Protein AF-A0A3D5ZD57-F1 (afdb_monomer_lite)

Sequence (216 aa):
MAKNWWKIVGALLVIYATAFSFLRPLEPGIIQTDKTELVLGQNTFSVTGYNSHFVDYSSSLKGFLRVDSVRAIPITVLDIKDNVHAEFSVNVPADIDKTVMDLFLSNDRTGSMFLPAAFRIDQSKGNPAASAEYTNVAFSSGEEIPFEFPFQLRIFDTIRNLNFHVPMWFTMFVLMGLSLWYSIRYLNSDKIEYDLKAASSAKIALIFCSLGLITG

pLDDT: mean 87.44, std 8.84, range [53.88, 98.12]

Secondary structure (DSSP, 8-state):
--TTHHHHHHHHHHHHHHHHHHHSPBPPEEEEES-SEEEEEEEEEEEEEES--TTTTTTT-EEEEE-SSSEEEEEEEEEE-SSSEEEEEEEEBS--S-SEEEEEEEETTTEEEEEEEEEEEEEEEE--BSS---EE---PPP-PPTTPBPP-TTTGGGGGGHHHHHHHHHHHHHHHHHHHHHHHHHHHH--HHHHHHHHHHHHHHHHHHHHHHHH-

Radius of gyration: 26.26 Å; chains: 1; bounding box: 58×38×76 Å

Structure (mmCIF, N/CA/C/O backbone):
data_AF-A0A3D5ZD57-F1
#
_entry.id   AF-A0A3D5ZD57-F1
#
loop_
_atom_site.group_PDB
_atom_site.id
_atom_site.type_symbol
_atom_site.label_atom_id
_atom_site.label_alt_id
_atom_site.label_comp_id
_atom_site.label_asym_id
_atom_site.label_entity_id
_atom_site.label_seq_id
_atom_site.pdbx_PDB_ins_code
_atom_site.Cartn_x
_atom_site.Cartn_y
_atom_site.Cartn_z
_atom_site.occupancy
_atom_site.B_iso_or_equiv
_atom_site.auth_seq_id
_atom_site.auth_comp_id
_atom_site.auth_asym_id
_atom_site.auth_atom_id
_atom_site.pdbx_PDB_model_num
ATOM 1 N N . MET A 1 1 ? 33.874 -19.544 -20.736 1.00 53.88 1 MET A N 1
ATOM 2 C CA . MET A 1 1 ? 32.770 -18.970 -19.932 1.00 53.88 1 MET A CA 1
ATOM 3 C C . MET A 1 1 ? 31.825 -18.243 -20.880 1.00 53.88 1 MET A C 1
ATOM 5 O O . MET A 1 1 ? 32.281 -17.401 -21.640 1.00 53.88 1 MET A O 1
ATOM 9 N N . ALA A 1 2 ? 30.577 -18.700 -20.985 1.00 64.56 2 ALA A N 1
ATOM 10 C CA . ALA A 1 2 ? 29.750 -18.529 -22.183 1.00 64.56 2 ALA A CA 1
ATOM 11 C C . ALA A 1 2 ? 29.401 -17.061 -22.508 1.00 64.56 2 ALA A C 1
ATOM 13 O O . ALA A 1 2 ? 28.888 -16.339 -21.659 1.00 64.56 2 ALA A O 1
ATOM 14 N N . LYS A 1 3 ? 29.587 -16.656 -23.776 1.00 79.06 3 LYS A N 1
ATOM 15 C CA . LYS A 1 3 ? 29.307 -15.324 -24.372 1.00 79.06 3 LYS A CA 1
ATOM 16 C C . LYS A 1 3 ? 27.900 -14.751 -24.079 1.00 79.06 3 LYS A C 1
ATOM 18 O O . LYS A 1 3 ? 27.668 -13.562 -24.272 1.00 79.06 3 LYS A O 1
ATOM 23 N N . ASN A 1 4 ? 26.978 -15.581 -23.589 1.00 87.62 4 ASN A N 1
ATOM 24 C CA . ASN A 1 4 ? 25.576 -15.250 -23.324 1.00 87.62 4 ASN A CA 1
ATOM 25 C C . ASN A 1 4 ? 25.187 -15.284 -21.834 1.00 87.62 4 ASN A C 1
ATOM 27 O O . ASN A 1 4 ? 23.999 -15.209 -21.532 1.00 87.62 4 ASN A O 1
ATOM 31 N N . TRP A 1 5 ? 26.142 -15.402 -20.906 1.00 91.06 5 TRP A N 1
ATOM 32 C CA . TRP A 1 5 ? 25.850 -15.533 -19.470 1.00 91.06 5 TRP A CA 1
ATOM 33 C C . TRP A 1 5 ? 24.944 -14.408 -18.940 1.00 91.06 5 TRP A C 1
ATOM 35 O O . TRP A 1 5 ? 23.978 -14.676 -18.235 1.00 91.06 5 TRP A O 1
ATOM 45 N N . TRP A 1 6 ? 25.180 -13.166 -19.368 1.00 89.19 6 TRP A N 1
ATOM 46 C CA . TRP A 1 6 ? 24.398 -11.998 -18.958 1.00 89.19 6 TRP A CA 1
ATOM 47 C C . TRP A 1 6 ? 22.941 -12.046 -19.442 1.00 89.19 6 TRP A C 1
ATOM 49 O O . TRP A 1 6 ? 22.055 -11.557 -18.750 1.00 89.19 6 TRP A O 1
ATOM 59 N N . LYS A 1 7 ? 22.668 -12.674 -20.597 1.00 90.00 7 LYS A N 1
ATOM 60 C CA . LYS A 1 7 ? 21.296 -12.861 -21.102 1.00 90.00 7 LYS A CA 1
ATOM 61 C C . LYS A 1 7 ? 20.530 -13.856 -20.238 1.00 90.00 7 LYS A C 1
ATOM 63 O O . LYS A 1 7 ? 19.366 -13.630 -19.933 1.00 90.00 7 LYS A O 1
ATOM 68 N N . ILE A 1 8 ? 21.200 -14.939 -19.839 1.00 91.94 8 ILE A N 1
ATOM 69 C CA . ILE A 1 8 ? 20.629 -15.966 -18.960 1.00 91.94 8 ILE A CA 1
ATOM 70 C C . ILE A 1 8 ? 20.348 -15.359 -17.585 1.00 91.94 8 ILE A C 1
ATOM 72 O O . ILE A 1 8 ? 19.241 -15.493 -17.077 1.00 91.94 8 ILE A O 1
ATOM 76 N N . VAL A 1 9 ? 21.315 -14.633 -17.018 1.00 94.06 9 VAL A N 1
ATOM 77 C CA . VAL A 1 9 ? 21.137 -13.922 -15.745 1.00 94.06 9 VAL A CA 1
ATOM 78 C C . VAL A 1 9 ? 19.989 -12.917 -15.838 1.00 94.06 9 VAL A C 1
ATOM 80 O O . VAL A 1 9 ? 19.129 -12.910 -14.967 1.00 94.06 9 VAL A O 1
ATOM 83 N N . GLY A 1 10 ? 19.915 -12.125 -16.911 1.00 90.88 10 GLY A N 1
ATOM 84 C CA . GLY A 1 10 ? 18.814 -11.185 -17.126 1.00 90.88 10 GLY A CA 1
ATOM 85 C C . GLY A 1 10 ? 17.445 -11.870 -17.149 1.00 90.88 10 GLY A C 1
ATOM 86 O O . GLY A 1 10 ? 16.530 -11.429 -16.460 1.00 90.88 10 GLY A O 1
ATOM 87 N N . ALA A 1 11 ? 17.316 -12.987 -17.870 1.00 91.50 11 ALA A N 1
ATOM 88 C CA . ALA A 1 11 ? 16.078 -13.764 -17.897 1.00 91.50 11 ALA A CA 1
ATOM 89 C C . ALA A 1 11 ? 15.709 -14.317 -16.509 1.00 91.50 11 ALA A C 1
ATOM 91 O O . ALA A 1 11 ? 14.558 -14.203 -16.090 1.00 91.50 11 ALA A O 1
ATOM 92 N N . LEU A 1 12 ? 16.683 -14.858 -15.769 1.00 94.75 12 LEU A N 1
ATOM 93 C CA . LEU A 1 12 ? 16.468 -15.362 -14.409 1.00 94.75 12 LEU A CA 1
ATOM 94 C C . LEU A 1 12 ? 16.029 -14.257 -13.442 1.00 94.75 12 LEU A C 1
ATOM 96 O O . LEU A 1 12 ? 15.136 -14.488 -12.633 1.00 94.75 12 LEU A O 1
ATOM 100 N N . LEU A 1 13 ? 16.604 -13.055 -13.545 1.00 92.62 13 LEU A N 1
ATOM 101 C CA . LEU A 1 13 ? 16.220 -11.914 -12.711 1.00 92.62 13 LEU A CA 1
ATOM 102 C C . LEU A 1 13 ? 14.787 -11.453 -12.989 1.00 92.62 13 LEU A C 1
ATOM 104 O O . LEU A 1 13 ? 14.059 -11.161 -12.045 1.00 92.62 13 LEU A O 1
ATOM 108 N N . VAL A 1 14 ? 14.356 -11.431 -14.255 1.00 91.06 14 VAL A N 1
ATOM 109 C CA . VAL A 1 14 ? 12.965 -11.091 -14.603 1.00 91.06 14 VAL A CA 1
ATOM 110 C C . VAL A 1 14 ? 11.998 -12.148 -14.071 1.00 91.06 14 VAL A C 1
ATOM 112 O O . VAL A 1 14 ? 10.978 -11.791 -13.484 1.00 91.06 14 VAL A O 1
ATOM 115 N N . ILE A 1 15 ? 12.321 -13.439 -14.214 1.00 93.56 15 ILE A N 1
ATOM 116 C CA . ILE A 1 15 ? 11.507 -14.530 -13.652 1.00 93.56 15 ILE A CA 1
ATOM 117 C C . ILE A 1 15 ? 11.416 -14.392 -12.131 1.00 93.56 15 ILE A C 1
ATOM 119 O O . ILE A 1 15 ? 10.322 -14.466 -11.579 1.00 93.56 15 ILE A O 1
ATOM 123 N N . TYR A 1 16 ? 12.544 -14.139 -11.465 1.00 92.94 16 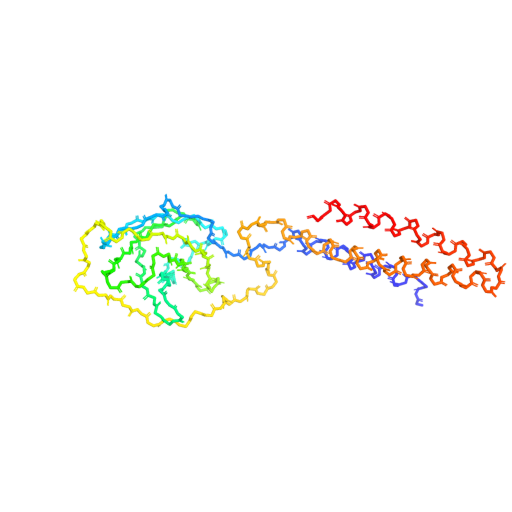TYR A N 1
ATOM 124 C CA . TYR A 1 16 ? 12.591 -13.921 -10.023 1.00 92.94 16 TYR A CA 1
ATOM 125 C C . TYR A 1 16 ? 11.731 -12.728 -9.596 1.00 92.94 16 TYR A C 1
ATOM 127 O O . TYR A 1 16 ? 10.878 -12.882 -8.727 1.00 92.94 16 TYR A O 1
ATOM 135 N N . ALA A 1 17 ? 11.900 -11.562 -10.226 1.00 90.81 17 ALA A N 1
ATOM 136 C CA . ALA A 1 17 ? 11.129 -10.362 -9.904 1.00 90.81 17 ALA A CA 1
ATOM 137 C C . ALA A 1 17 ? 9.625 -10.571 -10.138 1.00 90.81 17 ALA A C 1
ATOM 139 O O . ALA A 1 17 ? 8.800 -10.124 -9.339 1.00 90.81 17 ALA A O 1
ATOM 140 N N . THR A 1 18 ? 9.273 -11.307 -11.195 1.00 91.62 18 THR A N 1
ATOM 141 C CA . THR A 1 18 ? 7.885 -11.664 -11.503 1.00 91.62 18 THR A CA 1
ATOM 142 C C . THR A 1 18 ? 7.314 -12.570 -10.419 1.00 91.62 18 THR A C 1
ATOM 144 O O . THR A 1 18 ? 6.306 -12.232 -9.807 1.00 91.62 18 THR A O 1
ATOM 147 N N . ALA A 1 19 ? 7.989 -13.682 -10.117 1.00 92.62 19 ALA A N 1
ATOM 148 C CA . ALA A 1 19 ? 7.562 -14.616 -9.081 1.00 92.62 19 ALA A CA 1
ATOM 149 C C . ALA A 1 19 ? 7.442 -13.922 -7.717 1.00 92.62 19 ALA A C 1
ATOM 151 O O . ALA A 1 19 ? 6.421 -14.049 -7.051 1.00 92.62 19 ALA A O 1
ATOM 152 N N . PHE A 1 20 ? 8.437 -13.124 -7.327 1.00 90.75 20 PHE A N 1
ATOM 153 C CA . PHE A 1 20 ? 8.416 -12.369 -6.077 1.00 90.75 20 PHE A CA 1
ATOM 154 C C . PHE A 1 20 ? 7.213 -11.414 -5.999 1.00 90.75 20 PHE A C 1
ATOM 156 O O . PHE A 1 20 ? 6.528 -11.376 -4.980 1.00 90.75 20 PHE A O 1
ATOM 163 N N . SER A 1 21 ? 6.902 -10.703 -7.088 1.00 89.50 21 SER A N 1
ATOM 164 C CA . SER A 1 21 ? 5.785 -9.745 -7.130 1.00 89.50 21 SER A CA 1
ATOM 165 C C . SER A 1 21 ? 4.408 -10.400 -6.982 1.00 89.50 21 SER A C 1
ATOM 167 O O . SER A 1 21 ? 3.507 -9.787 -6.413 1.00 89.50 21 SER A O 1
ATOM 169 N N . PHE A 1 22 ? 4.235 -11.638 -7.457 1.00 89.38 22 PHE A N 1
ATOM 170 C CA . PHE A 1 22 ? 2.964 -12.370 -7.348 1.00 89.38 22 PHE A CA 1
ATOM 171 C C . PHE A 1 22 ? 2.852 -13.235 -6.088 1.00 89.38 22 PHE A C 1
ATOM 173 O O . PHE A 1 22 ? 1.745 -13.457 -5.610 1.00 89.38 22 PHE A O 1
ATOM 180 N N . LEU A 1 23 ? 3.968 -13.728 -5.544 1.00 90.38 23 LEU A N 1
ATOM 181 C CA . LEU A 1 23 ? 3.953 -14.686 -4.433 1.00 90.38 23 LEU A CA 1
ATOM 182 C C . LEU A 1 23 ? 3.957 -14.029 -3.050 1.00 90.38 23 LEU A C 1
ATOM 184 O O . LEU A 1 23 ? 3.553 -14.667 -2.081 1.00 90.38 23 LEU A O 1
ATOM 188 N N . ARG A 1 24 ? 4.441 -12.789 -2.920 1.00 89.38 24 ARG A N 1
ATOM 189 C CA . ARG A 1 24 ? 4.530 -12.130 -1.608 1.00 89.38 24 ARG A CA 1
ATOM 190 C C . ARG A 1 24 ? 3.195 -11.536 -1.172 1.00 89.38 24 ARG A C 1
ATOM 192 O O . ARG A 1 24 ? 2.565 -10.879 -1.986 1.00 89.38 24 ARG A O 1
ATOM 199 N N . PRO A 1 25 ? 2.722 -11.735 0.063 1.00 88.38 25 PRO A N 1
ATOM 200 C CA . PRO A 1 25 ? 1.466 -11.136 0.503 1.00 88.38 25 PRO A CA 1
ATOM 201 C C . PRO A 1 25 ? 1.593 -9.610 0.657 1.00 88.38 25 PRO A C 1
ATOM 203 O O . PRO A 1 25 ? 2.695 -9.057 0.646 1.00 88.38 25 PRO A O 1
ATOM 206 N N . LEU A 1 26 ? 0.448 -8.933 0.753 1.00 88.25 26 LEU A N 1
ATOM 207 C CA . LEU A 1 26 ? 0.421 -7.573 1.288 1.00 88.25 26 LEU A CA 1
ATOM 208 C C . LEU A 1 26 ? 0.475 -7.655 2.812 1.00 88.25 26 LEU A C 1
ATOM 210 O O . LEU A 1 26 ? -0.085 -8.593 3.398 1.00 88.25 26 LEU A O 1
ATOM 214 N N . GLU A 1 27 ? 1.056 -6.626 3.414 1.00 87.88 27 GLU A N 1
ATOM 215 C CA . GLU A 1 27 ? 0.958 -6.396 4.843 1.00 87.88 27 GLU A CA 1
ATOM 216 C C . GLU A 1 27 ? -0.516 -6.358 5.267 1.00 87.88 27 GLU A C 1
ATOM 218 O O . GLU A 1 27 ? -1.402 -5.959 4.493 1.00 87.88 27 GLU A O 1
ATOM 223 N N . PRO A 1 28 ? -0.814 -6.793 6.491 1.00 88.62 28 PRO A N 1
ATOM 224 C CA . PRO A 1 28 ? -2.153 -6.661 7.011 1.00 88.62 28 PRO A CA 1
ATOM 225 C C . PRO A 1 28 ? -2.575 -5.206 7.199 1.00 88.62 28 PRO A C 1
ATOM 227 O O . PRO A 1 28 ? -1.774 -4.320 7.491 1.00 88.62 28 PRO A O 1
ATOM 230 N N . GLY A 1 29 ? -3.869 -4.961 7.046 1.00 88.75 29 GLY A N 1
ATOM 231 C CA . GLY A 1 29 ? -4.425 -3.619 7.109 1.00 88.75 29 GLY A CA 1
ATOM 232 C C . GLY A 1 29 ? -5.877 -3.606 7.543 1.00 88.75 29 GLY A C 1
ATOM 233 O O . GLY A 1 29 ? -6.505 -4.645 7.737 1.00 88.75 29 GLY A O 1
ATOM 234 N N . ILE A 1 30 ? -6.424 -2.404 7.686 1.00 90.94 30 ILE A N 1
ATOM 235 C CA . ILE A 1 30 ? -7.839 -2.193 7.983 1.00 90.94 30 ILE A CA 1
ATOM 236 C C . ILE A 1 30 ? -8.496 -1.678 6.710 1.00 90.94 30 ILE A C 1
ATOM 238 O O . ILE A 1 30 ? -8.021 -0.698 6.151 1.00 90.94 30 ILE A O 1
ATOM 242 N N . ILE A 1 31 ? -9.574 -2.320 6.260 1.00 90.88 31 ILE A N 1
ATOM 243 C CA . ILE A 1 31 ? -10.307 -1.925 5.050 1.00 90.88 31 ILE A CA 1
ATOM 244 C C . ILE A 1 31 ? -11.355 -0.872 5.397 1.00 90.88 31 ILE A C 1
ATOM 246 O O . ILE A 1 31 ? -11.415 0.184 4.773 1.00 90.88 31 ILE A O 1
ATOM 250 N N . GLN A 1 32 ? -12.204 -1.183 6.376 1.00 91.12 32 GLN A N 1
ATOM 251 C CA . GLN A 1 32 ? -13.357 -0.361 6.722 1.00 91.12 32 GLN A CA 1
ATOM 252 C C . GLN A 1 32 ? -13.886 -0.681 8.120 1.00 91.12 32 GLN A C 1
ATOM 254 O O . GLN A 1 32 ? -13.588 -1.726 8.705 1.00 91.12 32 GLN A O 1
ATOM 259 N N . THR A 1 33 ? -14.730 0.216 8.608 1.00 92.12 33 THR A N 1
ATOM 260 C CA . THR A 1 33 ? -15.539 0.070 9.817 1.00 92.12 33 THR A CA 1
ATOM 261 C C . THR A 1 33 ? -17.018 0.062 9.430 1.00 92.12 33 THR A C 1
ATOM 263 O O . THR A 1 33 ? -17.408 0.670 8.434 1.00 92.12 33 THR A O 1
ATOM 266 N N . ASP A 1 34 ? -17.859 -0.633 10.195 1.00 92.62 34 ASP A N 1
ATOM 267 C CA . ASP A 1 34 ? -19.318 -0.642 9.988 1.00 92.62 34 ASP A CA 1
ATOM 268 C C . ASP A 1 34 ? -19.961 0.732 10.245 1.00 92.62 34 ASP A C 1
ATOM 270 O O . ASP A 1 34 ? -20.983 1.081 9.651 1.00 92.62 34 ASP A O 1
ATOM 274 N N . LYS A 1 35 ? -19.343 1.521 11.126 1.00 90.62 35 LYS A N 1
ATOM 275 C CA . LYS A 1 35 ? -19.733 2.886 11.469 1.00 90.62 35 LYS A CA 1
ATOM 276 C C . LYS A 1 35 ? -18.660 3.866 11.035 1.00 90.62 35 LYS A C 1
ATOM 278 O O . LYS A 1 35 ? -17.474 3.638 11.245 1.00 90.62 35 LYS A O 1
ATOM 283 N N . THR A 1 36 ? -19.096 5.000 10.505 1.00 89.50 36 THR A N 1
ATOM 284 C CA . THR A 1 36 ? -18.237 6.151 10.192 1.00 89.50 36 THR A CA 1
ATOM 285 C C . THR A 1 36 ? -18.418 7.290 11.186 1.00 89.50 36 THR A C 1
ATOM 287 O O . THR A 1 36 ? -17.682 8.270 11.135 1.00 89.50 36 THR A O 1
ATOM 290 N N . GLU A 1 37 ? -19.409 7.196 12.076 1.00 89.75 37 GLU A N 1
ATOM 291 C CA . GLU A 1 37 ? -19.717 8.221 13.070 1.00 89.75 37 GLU A CA 1
ATOM 292 C C . GLU A 1 37 ? -19.823 7.615 14.467 1.00 89.75 37 GLU A C 1
ATOM 294 O O . GLU A 1 37 ? -20.432 6.558 14.645 1.00 89.75 37 GLU A O 1
ATOM 299 N N . LEU A 1 38 ? -19.239 8.298 15.452 1.00 89.44 38 LEU A N 1
ATOM 300 C CA . LEU A 1 38 ? -19.325 7.945 16.868 1.00 89.44 38 LEU A CA 1
ATOM 301 C C . LEU A 1 38 ? -19.918 9.118 17.651 1.00 89.44 38 LEU A C 1
ATOM 303 O O . LEU A 1 38 ? -19.702 10.280 17.307 1.00 89.44 38 LEU A O 1
ATOM 307 N N . VAL A 1 39 ? -20.656 8.811 18.713 1.00 89.50 39 VAL A N 1
ATOM 308 C CA . VAL A 1 39 ? -21.227 9.811 19.630 1.00 89.50 39 VAL A CA 1
ATOM 309 C C . VAL A 1 39 ? -20.383 9.934 20.895 1.00 89.50 39 VAL A C 1
ATOM 311 O O . VAL A 1 39 ? -19.491 9.121 21.129 1.00 89.50 39 VAL A O 1
ATOM 314 N N . LEU A 1 40 ? -20.661 10.921 21.744 1.00 85.94 40 LEU A N 1
ATOM 315 C CA . LEU A 1 40 ? -20.019 11.002 23.057 1.00 85.94 40 LEU A CA 1
ATOM 316 C C . LEU A 1 40 ? -20.456 9.829 23.960 1.00 85.94 40 LEU A C 1
ATOM 318 O O . LEU A 1 40 ? -21.630 9.447 23.977 1.00 85.94 40 LEU A O 1
ATOM 322 N N . GLY A 1 41 ? -19.511 9.272 24.719 1.00 85.94 41 GLY A N 1
ATOM 323 C CA . GLY A 1 41 ? -19.717 8.114 25.589 1.00 85.94 41 GLY A CA 1
ATOM 324 C C . GLY A 1 41 ? -19.402 6.775 24.917 1.00 85.94 41 GLY A C 1
ATOM 325 O O . GLY A 1 41 ? -18.524 6.671 24.056 1.00 85.94 41 GLY A O 1
ATOM 326 N N . GLN A 1 42 ? -20.097 5.717 25.336 1.00 87.56 42 GLN A N 1
ATOM 327 C CA . GLN A 1 42 ? -19.801 4.355 24.900 1.00 87.56 42 GLN A CA 1
ATOM 328 C C . GLN A 1 42 ? -20.334 4.073 23.491 1.00 87.56 42 GLN A C 1
ATOM 330 O O . GLN A 1 42 ? -21.526 4.205 23.219 1.00 87.56 42 GLN A O 1
ATOM 335 N N . ASN A 1 43 ? -19.445 3.625 22.609 1.00 89.94 43 ASN A N 1
ATOM 336 C CA . ASN A 1 43 ? -19.766 3.203 21.254 1.00 89.94 43 ASN A CA 1
ATOM 337 C C . ASN A 1 43 ? -19.196 1.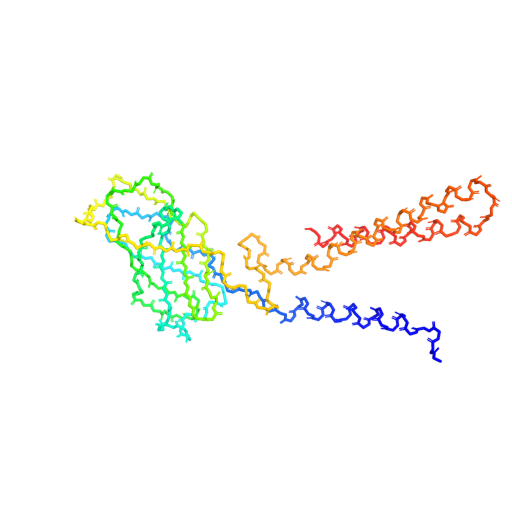815 20.992 1.00 89.94 43 ASN A C 1
ATOM 339 O O . ASN A 1 43 ? -18.095 1.496 21.435 1.00 89.94 43 ASN A O 1
ATOM 343 N N . THR A 1 44 ? -19.918 1.031 20.202 1.00 92.06 44 THR A N 1
ATOM 344 C CA . THR A 1 44 ? -19.451 -0.251 19.672 1.00 92.06 44 THR A CA 1
ATOM 345 C C . THR A 1 44 ? -19.389 -0.186 18.154 1.00 92.06 44 THR A C 1
ATOM 347 O O . THR A 1 44 ? -20.244 0.454 17.535 1.00 92.06 44 THR A O 1
ATOM 350 N N . PHE A 1 45 ? -18.385 -0.811 17.551 1.00 92.81 45 PHE A N 1
ATOM 351 C CA . PHE A 1 45 ? -18.216 -0.873 16.101 1.00 92.81 45 PHE A CA 1
ATOM 352 C C . PHE A 1 45 ? -17.486 -2.159 15.702 1.00 92.81 45 PHE A C 1
ATOM 354 O O . PHE A 1 45 ? -16.752 -2.751 16.494 1.00 92.81 45 PHE A O 1
ATOM 361 N N . SER A 1 46 ? -17.690 -2.584 14.463 1.00 93.00 46 SER A N 1
ATOM 362 C CA . SER A 1 46 ? -17.028 -3.724 13.845 1.00 93.00 46 SER A CA 1
ATOM 363 C C . SER A 1 46 ? -16.011 -3.247 12.813 1.00 93.00 46 SER A C 1
ATOM 365 O O . SER A 1 46 ? -16.270 -2.331 12.031 1.00 93.00 46 SER A O 1
ATOM 367 N N . VAL A 1 47 ? -14.839 -3.875 12.812 1.00 93.56 47 VAL A N 1
ATOM 368 C CA . VAL A 1 47 ? -13.746 -3.595 11.880 1.00 93.56 47 VAL A CA 1
ATOM 369 C C . VAL A 1 47 ? -13.601 -4.761 10.918 1.00 93.56 47 VAL A C 1
ATOM 371 O O . VAL A 1 47 ? -13.550 -5.914 11.342 1.00 93.56 47 VAL A O 1
ATOM 374 N N . THR A 1 48 ? -13.481 -4.448 9.629 1.00 93.44 48 THR A N 1
ATOM 375 C CA . THR A 1 48 ? -13.070 -5.397 8.590 1.00 93.44 48 THR A CA 1
ATOM 376 C C . THR A 1 48 ? -11.598 -5.169 8.253 1.00 93.44 48 THR A C 1
ATOM 378 O O . THR A 1 48 ? -11.223 -4.112 7.739 1.00 93.44 48 THR A O 1
ATOM 381 N N . GLY A 1 49 ? -10.762 -6.154 8.555 1.00 90.12 49 GLY A N 1
ATOM 382 C CA . GLY A 1 49 ? -9.343 -6.192 8.232 1.00 90.12 49 GLY A CA 1
ATOM 383 C C . GLY A 1 49 ? -9.042 -6.877 6.898 1.00 90.12 49 GLY A C 1
ATOM 384 O O . GLY A 1 49 ? -9.885 -7.538 6.294 1.00 90.12 49 GLY A O 1
ATOM 385 N N . TYR A 1 50 ? -7.803 -6.727 6.447 1.00 89.56 50 TYR A N 1
ATOM 386 C CA . TYR A 1 50 ? -7.206 -7.436 5.323 1.00 89.56 50 TYR A CA 1
ATOM 387 C C . TYR A 1 50 ? -5.996 -8.204 5.842 1.00 89.56 50 TYR A C 1
ATOM 389 O O . TYR A 1 50 ? -5.123 -7.590 6.447 1.00 89.56 50 TYR A O 1
ATOM 397 N N . ASN A 1 51 ? -5.938 -9.524 5.631 1.00 85.75 51 ASN A N 1
ATOM 398 C CA . ASN A 1 51 ? -4.829 -10.373 6.100 1.00 85.75 51 ASN A CA 1
ATOM 399 C C . ASN A 1 51 ? -4.497 -10.187 7.605 1.00 85.75 51 ASN A C 1
ATOM 401 O O . ASN A 1 51 ? -3.360 -10.369 8.018 1.00 85.75 51 ASN A O 1
ATOM 405 N N . SER A 1 52 ? -5.467 -9.792 8.438 1.00 84.50 52 SER A N 1
ATOM 406 C CA . SER A 1 52 ? -5.241 -9.280 9.804 1.00 84.50 52 SER A CA 1
ATOM 407 C C . SER A 1 52 ? -5.025 -10.345 10.878 1.00 84.50 52 SER A C 1
ATOM 409 O O . SER A 1 52 ? -4.447 -10.036 11.919 1.00 84.50 52 SER A O 1
ATOM 411 N N . HIS A 1 53 ? -5.451 -11.589 10.631 1.00 85.50 53 HIS A N 1
ATOM 412 C CA . HIS A 1 53 ? -5.289 -12.731 11.544 1.00 85.50 53 HIS A CA 1
ATOM 413 C C . HIS A 1 53 ? -5.713 -12.423 12.994 1.00 85.50 53 HIS A C 1
ATOM 415 O O . HIS A 1 53 ? -4.981 -12.684 13.949 1.00 85.50 53 HIS A O 1
ATOM 421 N N . PHE A 1 54 ? -6.901 -11.836 13.175 1.00 85.94 54 PHE A N 1
ATOM 422 C CA . PHE A 1 54 ? -7.355 -11.406 14.501 1.00 85.94 54 PHE A CA 1
ATOM 423 C C . PHE A 1 54 ? -7.508 -12.555 15.505 1.00 85.94 54 PHE A C 1
ATOM 425 O O . PHE A 1 54 ? -7.231 -12.350 16.684 1.00 85.94 54 PHE A O 1
ATOM 432 N N . VAL A 1 55 ? -7.905 -13.755 15.067 1.00 86.88 55 VAL A N 1
ATOM 433 C CA . VAL A 1 55 ? -8.063 -14.910 15.971 1.00 86.88 55 VAL A CA 1
ATOM 434 C C . VAL A 1 55 ? -6.699 -15.390 16.457 1.00 86.88 55 VAL A C 1
ATOM 436 O O . VAL A 1 55 ? -6.498 -15.556 17.663 1.00 86.88 55 VAL A O 1
ATOM 439 N N . ASP A 1 56 ? -5.751 -15.540 15.529 1.00 85.56 56 ASP A N 1
ATOM 440 C CA . ASP A 1 56 ? -4.412 -16.073 15.808 1.00 85.56 56 ASP A CA 1
ATOM 441 C C . ASP A 1 56 ? -3.622 -15.189 16.792 1.00 85.56 56 ASP A C 1
ATOM 443 O O . ASP A 1 56 ? -2.826 -15.700 17.578 1.00 85.56 56 ASP A O 1
ATOM 447 N N . TYR A 1 57 ? -3.874 -13.873 16.790 1.00 84.00 57 TYR A N 1
ATOM 448 C CA . TYR A 1 57 ? -3.186 -12.883 17.635 1.00 84.00 57 TYR A CA 1
ATOM 449 C C . TYR A 1 57 ? -4.119 -12.142 18.603 1.00 84.00 57 TYR A C 1
ATOM 451 O O . TYR A 1 57 ? -3.858 -11.007 19.003 1.00 84.00 57 TYR A O 1
ATOM 459 N N . SER A 1 58 ? -5.208 -12.793 19.008 1.00 83.75 58 SER A N 1
ATOM 460 C CA . SER A 1 58 ? -6.229 -12.225 19.899 1.00 83.75 58 SER A CA 1
ATOM 461 C C . SER A 1 58 ? -5.680 -11.708 21.236 1.00 83.75 58 SER A C 1
ATOM 463 O O . SER A 1 58 ? -6.126 -10.671 21.721 1.00 83.75 58 SER A O 1
ATOM 465 N N . SER A 1 59 ? -4.679 -12.376 21.821 1.00 84.12 59 SER A N 1
ATOM 466 C CA . SER A 1 59 ? -4.097 -11.996 23.119 1.00 84.12 59 SER A CA 1
ATOM 467 C C . SER A 1 59 ? -3.227 -10.738 23.085 1.00 84.12 59 SER A C 1
ATOM 469 O O . SER A 1 59 ? -3.035 -10.109 24.124 1.00 84.12 59 SER A O 1
ATOM 471 N N . SER A 1 60 ? -2.671 -10.384 21.924 1.00 85.06 60 SER A N 1
ATOM 472 C CA . SER A 1 60 ? -1.826 -9.196 21.753 1.00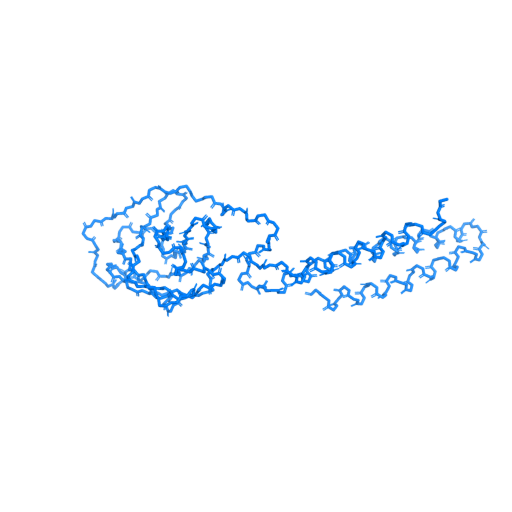 85.06 60 SER A CA 1
ATOM 473 C C . SER A 1 60 ? -2.488 -8.081 20.952 1.00 85.06 60 SER A C 1
ATOM 475 O O . SER A 1 60 ? -1.886 -7.019 20.781 1.00 85.06 60 SER A O 1
ATOM 477 N N . LEU A 1 61 ? -3.736 -8.285 20.522 1.00 86.56 61 LEU A N 1
ATOM 478 C CA . LEU A 1 61 ? -4.518 -7.293 19.803 1.00 86.56 61 LEU A CA 1
ATOM 479 C C . LEU A 1 61 ? -4.809 -6.079 20.694 1.00 86.56 61 LEU A C 1
ATOM 481 O O . LEU A 1 61 ? -5.484 -6.171 21.719 1.00 86.56 61 LEU A O 1
ATOM 485 N N . LYS A 1 62 ? -4.314 -4.919 20.273 1.00 87.81 62 LYS A N 1
ATOM 486 C CA . LYS A 1 62 ? -4.540 -3.621 20.911 1.00 87.81 62 LYS A CA 1
ATOM 487 C C . LYS A 1 62 ? -5.144 -2.664 19.896 1.00 87.81 62 LYS A C 1
ATOM 489 O O . LYS A 1 62 ? -4.808 -2.714 18.718 1.00 87.81 62 LYS A O 1
ATOM 494 N N . GLY A 1 63 ? -6.028 -1.784 20.349 1.00 88.25 63 GLY A N 1
ATOM 495 C CA . GLY A 1 63 ? -6.648 -0.771 19.503 1.00 88.25 63 GLY A CA 1
ATOM 496 C C . GLY A 1 63 ? -6.578 0.607 20.137 1.00 88.25 63 GLY A C 1
ATOM 497 O O . GLY A 1 63 ? -6.701 0.744 21.354 1.00 88.25 63 GLY A O 1
ATOM 498 N N . PHE A 1 64 ? -6.387 1.629 19.309 1.00 90.31 64 PHE A N 1
ATOM 499 C CA . PHE A 1 64 ? -6.280 3.017 19.737 1.00 90.31 64 PHE A CA 1
ATOM 500 C C . PHE A 1 64 ? -6.942 3.950 18.721 1.00 90.31 64 PHE A C 1
ATOM 502 O O . PHE A 1 64 ? -6.740 3.808 17.515 1.00 90.31 64 PHE A O 1
ATOM 509 N N . LEU A 1 65 ? -7.698 4.940 19.197 1.00 88.94 65 LEU A N 1
ATOM 510 C CA . LEU A 1 65 ? -8.118 6.082 18.386 1.00 88.94 65 LEU A CA 1
ATOM 511 C C . LEU A 1 65 ? -7.154 7.235 18.614 1.00 88.94 65 LEU A C 1
ATOM 513 O O . LEU A 1 65 ? -6.961 7.681 19.745 1.00 88.94 65 LEU A O 1
ATOM 517 N N . ARG A 1 66 ? -6.539 7.724 17.541 1.00 87.38 66 ARG A N 1
ATOM 518 C CA . ARG A 1 66 ? -5.593 8.833 17.626 1.00 87.38 66 ARG A CA 1
ATOM 519 C C . ARG A 1 66 ? -6.331 10.160 17.750 1.00 87.38 66 ARG A C 1
ATOM 521 O O . ARG A 1 66 ? -7.085 10.533 16.850 1.00 87.38 66 ARG A O 1
ATOM 528 N N . VAL A 1 67 ? -6.032 10.886 18.824 1.00 83.44 67 VAL A N 1
ATOM 529 C CA . VAL A 1 67 ? -6.500 12.261 19.034 1.00 83.44 67 VAL A CA 1
ATOM 530 C C . VAL A 1 67 ? -5.470 13.231 18.456 1.00 83.44 67 VAL A C 1
ATOM 532 O O . VAL A 1 67 ? -5.778 13.958 17.515 1.00 83.44 67 VAL A O 1
ATOM 535 N N . ASP A 1 68 ? -4.218 13.126 18.919 1.00 79.38 68 ASP A N 1
ATOM 536 C CA . ASP A 1 68 ? -3.097 13.989 18.514 1.00 79.38 68 ASP A CA 1
ATOM 537 C C . ASP A 1 68 ? -1.829 13.177 18.201 1.00 79.38 68 ASP A C 1
ATOM 539 O O . ASP A 1 68 ? -1.860 11.957 18.076 1.00 79.38 68 ASP A O 1
ATOM 543 N N . SER A 1 69 ? -0.674 13.844 18.127 1.00 76.12 69 SER A N 1
ATOM 544 C CA . SER A 1 69 ? 0.634 13.210 17.920 1.00 76.12 69 SER A CA 1
ATOM 545 C C . SER A 1 69 ? 1.099 12.308 19.072 1.00 76.12 69 SER A C 1
ATOM 547 O O . SER A 1 69 ? 2.015 11.518 18.873 1.00 76.12 69 SER A O 1
ATOM 549 N N . VAL A 1 70 ? 0.515 12.440 20.272 1.00 79.62 70 VAL A N 1
ATOM 550 C CA . VAL A 1 70 ? 0.943 11.701 21.483 1.00 79.62 70 VAL A CA 1
ATOM 551 C C . VAL A 1 70 ? -0.231 11.045 22.211 1.00 79.62 70 VAL A C 1
ATOM 553 O O . VAL A 1 70 ? -0.060 10.001 22.831 1.00 79.62 70 VAL A O 1
ATOM 556 N N . ARG A 1 71 ? -1.432 11.632 22.132 1.00 83.56 71 ARG A N 1
ATOM 557 C CA . ARG A 1 71 ? -2.617 11.176 22.870 1.00 83.56 71 ARG A CA 1
ATOM 558 C C . ARG A 1 71 ? -3.471 10.230 22.028 1.00 83.56 71 ARG A C 1
ATOM 560 O O . ARG A 1 71 ? -3.815 10.547 20.885 1.00 83.56 71 ARG A O 1
ATOM 567 N N . ALA A 1 72 ? -3.860 9.112 22.629 1.00 87.56 72 ALA A N 1
ATOM 568 C CA . ALA A 1 72 ? -4.760 8.120 22.059 1.00 87.56 72 ALA A CA 1
ATOM 569 C C . ALA A 1 72 ? -5.864 7.737 23.052 1.00 87.56 72 ALA A C 1
ATOM 571 O O . ALA A 1 72 ? -5.626 7.708 24.258 1.00 87.56 72 ALA A O 1
ATOM 572 N N . ILE A 1 73 ? -7.043 7.385 22.549 1.00 88.44 73 ILE A N 1
ATOM 573 C CA . ILE A 1 73 ? -8.104 6.755 23.341 1.00 88.44 73 ILE A CA 1
ATOM 574 C C . ILE A 1 73 ? -7.977 5.238 23.147 1.00 88.44 73 ILE A C 1
ATOM 576 O O . ILE A 1 73 ? -8.028 4.785 21.999 1.00 88.44 73 ILE A O 1
ATOM 580 N N . PRO A 1 74 ? -7.776 4.445 24.213 1.00 89.25 74 PRO A N 1
ATOM 581 C CA . PRO A 1 74 ? -7.698 2.998 24.095 1.00 89.25 74 PRO A CA 1
ATOM 582 C C . PRO A 1 74 ? -9.058 2.419 23.701 1.00 89.25 74 PRO A C 1
ATOM 584 O O . PRO A 1 74 ? -10.118 2.925 24.074 1.00 89.25 74 PRO A O 1
ATOM 587 N N . ILE A 1 75 ? -9.012 1.337 22.937 1.00 90.75 75 ILE A N 1
ATOM 588 C CA . ILE A 1 75 ? -10.185 0.617 22.465 1.00 90.75 75 ILE A CA 1
ATOM 589 C C . ILE A 1 75 ? -10.146 -0.785 23.061 1.00 90.75 75 ILE A C 1
ATOM 591 O O . ILE A 1 75 ? -9.112 -1.454 23.035 1.00 90.75 75 ILE A O 1
ATOM 595 N N . THR A 1 76 ? -11.285 -1.238 23.570 1.00 88.31 76 THR A N 1
ATOM 596 C CA . THR A 1 76 ? -11.435 -2.569 24.156 1.00 88.31 76 THR A CA 1
ATOM 597 C C . THR A 1 76 ? -11.974 -3.533 23.109 1.00 88.31 76 THR A C 1
ATOM 599 O O . THR A 1 76 ? -12.951 -3.226 22.426 1.00 88.31 76 THR A O 1
ATOM 602 N N . VAL A 1 77 ? -11.363 -4.711 22.992 1.00 89.12 77 VAL A N 1
ATOM 603 C CA . VAL A 1 77 ? -11.884 -5.803 22.160 1.00 89.12 77 VAL A CA 1
ATOM 604 C C . VAL A 1 77 ? -13.122 -6.386 22.844 1.00 89.12 77 VAL A C 1
ATOM 606 O O . VAL A 1 77 ? -13.047 -6.777 24.008 1.00 89.12 77 VAL A O 1
ATOM 609 N N . LEU A 1 78 ? -14.259 -6.413 22.148 1.00 86.81 78 LEU A N 1
ATOM 610 C CA . LEU A 1 78 ? -15.496 -7.024 22.644 1.00 86.81 78 LEU A CA 1
ATOM 611 C C . LEU A 1 78 ? -15.592 -8.491 22.240 1.00 86.81 78 LEU A C 1
ATOM 613 O O . LEU A 1 78 ? -15.865 -9.344 23.080 1.00 86.81 78 LEU A O 1
ATOM 617 N N . ASP A 1 79 ? -15.383 -8.759 20.954 1.00 88.69 79 ASP A N 1
ATOM 618 C CA . ASP A 1 79 ? -15.506 -10.088 20.367 1.00 88.69 79 ASP A CA 1
ATOM 619 C C . ASP A 1 79 ? -14.662 -10.186 19.091 1.00 88.69 79 ASP A C 1
ATOM 621 O O . ASP A 1 79 ? -14.458 -9.196 18.386 1.00 88.69 79 ASP A O 1
ATOM 625 N N . ILE A 1 80 ? -14.174 -11.383 18.775 1.00 89.62 80 ILE A N 1
ATOM 626 C CA . ILE A 1 80 ? -13.438 -11.662 17.538 1.00 89.62 80 ILE A CA 1
ATOM 627 C C . ILE A 1 80 ? -14.208 -12.747 16.798 1.00 89.62 80 ILE A C 1
ATOM 629 O O . ILE A 1 80 ? -14.183 -13.913 17.184 1.00 89.62 80 ILE A O 1
ATOM 633 N N . LYS A 1 81 ? -14.895 -12.352 15.723 1.00 87.56 81 LYS A N 1
ATOM 634 C CA . LYS A 1 81 ? -15.774 -13.250 14.968 1.00 87.56 81 LYS A CA 1
ATOM 635 C C . LYS A 1 81 ? -14.983 -14.198 14.080 1.00 87.56 81 LYS A C 1
ATOM 637 O O . LYS A 1 81 ? -15.305 -15.380 13.993 1.00 87.56 81 LYS A O 1
ATOM 642 N N . ASP A 1 82 ? -13.964 -13.673 13.404 1.00 89.81 82 ASP A N 1
ATOM 643 C CA . ASP A 1 82 ? -13.077 -14.437 12.533 1.00 89.81 82 ASP A CA 1
ATOM 644 C C . ASP A 1 82 ? -11.728 -13.717 12.342 1.00 89.81 82 ASP A C 1
ATOM 646 O O . ASP A 1 82 ? -11.421 -12.728 13.008 1.00 89.81 82 ASP A O 1
ATOM 650 N N . ASN A 1 83 ? -10.885 -14.228 11.440 1.00 87.69 83 ASN A N 1
ATOM 651 C CA . ASN A 1 83 ? -9.543 -13.690 11.203 1.00 87.69 83 ASN A CA 1
ATOM 652 C C . ASN A 1 83 ? -9.506 -12.273 10.605 1.00 87.69 83 ASN A C 1
ATOM 654 O O . ASN A 1 83 ? -8.448 -11.638 10.635 1.00 87.69 83 ASN A O 1
ATOM 658 N N . VAL A 1 84 ? -10.622 -11.769 10.080 1.00 90.19 84 VAL A N 1
ATOM 659 C CA . VAL A 1 84 ? -10.739 -10.450 9.444 1.00 90.19 84 VAL A CA 1
ATOM 660 C C . VAL A 1 84 ? -11.835 -9.569 10.047 1.00 90.19 84 VAL A C 1
ATOM 662 O O . VAL A 1 84 ? -11.840 -8.374 9.781 1.00 90.19 84 VAL A O 1
ATOM 665 N N . HIS A 1 85 ? -12.707 -10.092 10.905 1.00 91.81 85 HIS A N 1
ATOM 666 C CA . HIS A 1 85 ? -13.759 -9.335 11.577 1.00 91.81 85 HIS A CA 1
ATOM 667 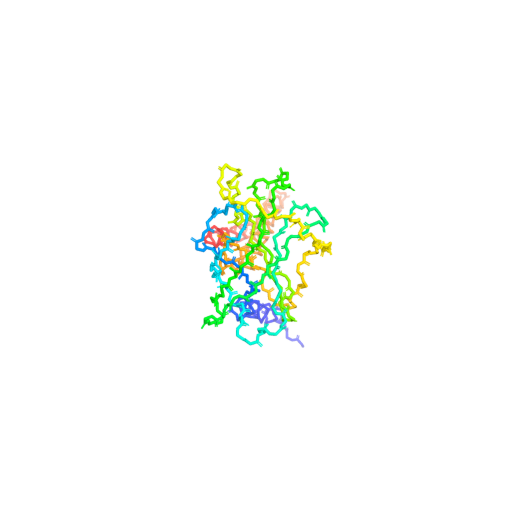C C . HIS A 1 85 ? -13.591 -9.374 13.095 1.00 91.81 85 HIS A C 1
ATOM 669 O O . HIS A 1 85 ? -13.667 -10.431 13.726 1.00 91.81 85 HIS A O 1
ATOM 675 N N . ALA A 1 86 ? -13.440 -8.193 13.687 1.00 91.31 86 ALA A N 1
ATOM 676 C CA . ALA A 1 86 ? -13.405 -8.009 15.133 1.00 91.31 86 ALA A CA 1
ATOM 677 C C . ALA A 1 86 ? -14.344 -6.871 15.555 1.00 91.31 86 ALA A C 1
ATOM 679 O O . ALA A 1 86 ? -14.545 -5.899 14.820 1.00 91.31 86 ALA A O 1
ATOM 680 N N . GLU A 1 87 ? -14.950 -7.015 16.728 1.00 92.50 87 GLU A N 1
ATOM 681 C CA . GLU A 1 87 ? -15.800 -6.015 17.361 1.00 92.50 87 GLU A CA 1
ATOM 682 C C . GLU A 1 87 ? -15.071 -5.336 18.510 1.00 92.50 87 GLU A C 1
ATOM 684 O O . GLU A 1 87 ? -14.396 -5.960 19.331 1.00 92.50 87 GLU A O 1
ATOM 689 N N . PHE A 1 88 ? -15.260 -4.028 18.581 1.00 93.06 88 PHE A N 1
ATOM 690 C CA . PHE A 1 88 ? -14.557 -3.161 19.497 1.00 93.06 88 PHE A CA 1
ATOM 691 C C . PHE A 1 88 ? -15.528 -2.213 20.195 1.00 93.06 88 PHE A C 1
ATOM 693 O O . PHE A 1 88 ? -16.540 -1.792 19.630 1.00 93.06 88 PHE A O 1
ATOM 700 N N . SER A 1 89 ? -15.191 -1.848 21.429 1.00 90.88 89 SER A N 1
ATOM 701 C CA . SER A 1 89 ? -15.861 -0.812 22.207 1.00 90.88 89 SER A CA 1
ATOM 702 C C . SER A 1 89 ? -14.886 0.311 22.497 1.00 90.88 89 SER A C 1
ATOM 704 O O . SER A 1 89 ? -13.770 0.078 22.957 1.00 90.88 89 SER A O 1
ATOM 706 N N . VAL A 1 90 ? -15.342 1.542 22.318 1.00 90.62 90 VAL A N 1
ATOM 707 C CA . VAL A 1 90 ? -14.596 2.740 22.692 1.00 90.62 90 VAL A CA 1
ATOM 708 C C . VAL A 1 90 ? -15.476 3.655 23.523 1.00 90.62 90 VAL A C 1
ATOM 710 O O . VAL A 1 90 ? -16.677 3.774 23.281 1.00 90.62 90 VAL A O 1
ATOM 713 N N . ASN A 1 91 ? -14.873 4.296 24.517 1.00 88.38 91 ASN A N 1
ATOM 714 C CA . ASN A 1 91 ? -15.531 5.316 25.313 1.00 88.38 91 ASN A CA 1
ATOM 715 C C . ASN A 1 91 ? -14.986 6.688 24.913 1.00 88.38 91 ASN A C 1
ATOM 717 O O . ASN A 1 91 ? -13.826 6.997 25.173 1.00 88.38 91 ASN A O 1
ATOM 721 N N . VAL A 1 92 ? -15.808 7.484 24.236 1.00 86.56 92 VAL A N 1
ATOM 722 C CA . VAL A 1 92 ? -15.421 8.774 23.661 1.00 86.56 92 VAL A CA 1
ATOM 723 C C . VAL A 1 92 ? -15.662 9.883 24.699 1.00 86.56 92 VAL A C 1
ATOM 725 O O . VAL A 1 92 ? -16.819 10.133 25.056 1.00 86.56 92 VAL A O 1
ATOM 728 N N . PRO A 1 93 ? -14.615 10.551 25.218 1.00 83.94 93 PRO A N 1
ATOM 729 C CA . PRO A 1 93 ? -14.772 11.645 26.174 1.00 83.94 93 PRO A CA 1
ATOM 730 C C . PRO A 1 93 ? -15.370 12.913 25.553 1.00 83.94 93 PRO A C 1
ATOM 732 O O . PRO A 1 93 ? -15.380 13.086 24.340 1.00 83.94 93 PRO A O 1
ATOM 735 N N . ALA A 1 94 ? -15.858 13.816 26.408 1.00 77.75 94 ALA A N 1
ATOM 736 C CA . ALA A 1 94 ? -16.431 15.104 25.995 1.00 77.75 94 ALA A CA 1
ATOM 737 C C . ALA A 1 94 ? -15.381 16.114 25.504 1.00 77.75 94 ALA A C 1
ATOM 739 O O . ALA A 1 94 ? -15.674 16.968 24.674 1.00 77.75 94 ALA A O 1
ATOM 740 N N . ASP A 1 95 ? -14.170 16.021 26.054 1.00 76.31 95 ASP A N 1
ATOM 741 C CA . ASP A 1 95 ? -13.078 16.980 25.881 1.00 76.31 95 ASP A CA 1
ATOM 742 C C . ASP A 1 95 ? -12.196 16.600 24.685 1.00 76.31 95 ASP A C 1
ATOM 744 O O . ASP A 1 95 ? -11.035 16.220 24.843 1.00 76.31 95 ASP A O 1
ATOM 748 N N . ILE A 1 96 ? -12.791 16.579 23.489 1.00 76.50 96 ILE A N 1
ATOM 749 C CA . ILE A 1 96 ? -12.095 16.223 22.249 1.00 76.50 96 ILE A CA 1
ATOM 750 C C . ILE A 1 96 ? -12.043 17.434 21.322 1.00 76.50 96 ILE A C 1
ATOM 752 O O . ILE A 1 96 ? -13.067 17.893 20.821 1.00 76.50 96 ILE A O 1
ATOM 756 N N . ASP A 1 97 ? -10.827 17.870 21.004 1.00 75.81 97 ASP A N 1
ATOM 757 C CA . ASP A 1 97 ? -10.579 18.990 20.090 1.00 75.81 97 ASP A CA 1
ATOM 758 C C . ASP A 1 97 ? -10.771 18.614 18.608 1.00 75.81 97 ASP A C 1
ATOM 760 O O . ASP A 1 97 ? -11.016 19.471 17.757 1.00 75.81 97 ASP A O 1
ATOM 764 N N . LYS A 1 98 ? -10.663 17.320 18.275 1.00 78.19 98 LYS A N 1
ATOM 765 C CA . LYS A 1 98 ? -10.676 16.811 16.898 1.00 78.19 98 LYS A CA 1
ATOM 766 C C . LYS A 1 98 ? -11.925 15.982 16.595 1.00 78.19 98 LYS A C 1
ATOM 768 O O . LYS A 1 98 ? -12.149 14.921 17.165 1.00 78.19 98 LYS A O 1
ATOM 773 N N . THR A 1 99 ? -12.706 16.415 15.610 1.00 83.12 99 THR A N 1
ATOM 774 C CA . THR A 1 99 ? -13.935 15.719 15.192 1.00 83.12 99 THR A CA 1
ATOM 775 C C . THR A 1 99 ? -13.694 14.539 14.260 1.00 83.12 99 THR A C 1
ATOM 777 O O . THR A 1 99 ? -14.638 13.816 13.975 1.00 83.12 99 THR A O 1
ATOM 780 N N . VAL A 1 100 ? -12.473 14.319 13.770 1.00 88.31 100 VAL A N 1
ATOM 781 C CA . VAL A 1 100 ? -12.135 13.178 12.906 1.00 88.31 100 VAL A CA 1
ATOM 782 C C . VAL A 1 100 ? -10.975 12.407 13.514 1.00 88.31 100 VAL A C 1
ATOM 784 O O . VAL A 1 100 ? -9.885 12.954 13.692 1.00 88.31 100 VAL A O 1
ATOM 787 N N . MET A 1 101 ? -11.207 11.136 13.813 1.00 88.12 101 MET A N 1
ATOM 788 C CA . MET A 1 101 ? -10.242 10.265 14.470 1.00 88.12 101 MET A CA 1
ATOM 789 C C . MET A 1 101 ? -9.739 9.183 13.525 1.00 88.12 101 MET A C 1
ATOM 791 O O . MET A 1 101 ? -10.483 8.638 12.708 1.00 88.12 101 MET A O 1
ATOM 795 N N . ASP A 1 102 ? -8.456 8.873 13.674 1.00 90.69 102 ASP A N 1
ATOM 796 C CA . ASP A 1 102 ? -7.819 7.777 12.958 1.00 90.69 102 ASP A CA 1
ATOM 797 C C . ASP A 1 102 ? -7.815 6.533 13.843 1.00 90.69 102 ASP A C 1
ATOM 799 O O . ASP A 1 102 ? -7.585 6.632 15.052 1.00 90.69 102 ASP A O 1
ATOM 803 N N . LEU A 1 103 ? -8.048 5.371 13.241 1.00 90.88 103 LEU A N 1
ATOM 804 C CA . LEU A 1 103 ? -8.049 4.095 13.942 1.00 90.88 103 LEU A CA 1
ATOM 805 C C . LEU A 1 103 ? -6.702 3.402 13.749 1.00 90.88 103 LEU A C 1
ATOM 807 O O . LEU A 1 103 ? -6.236 3.217 12.624 1.00 90.88 103 LEU A O 1
ATOM 811 N N . PHE A 1 104 ? -6.109 2.989 14.862 1.00 89.94 104 PHE A N 1
ATOM 812 C CA . PHE A 1 104 ? -4.930 2.143 14.902 1.00 89.94 104 PHE A CA 1
ATOM 813 C C . PHE A 1 104 ? -5.281 0.827 15.578 1.00 89.94 104 PHE A C 1
ATOM 815 O O . PHE A 1 104 ? -5.865 0.818 16.660 1.00 89.94 104 PHE A O 1
ATOM 822 N N . LEU A 1 105 ? -4.886 -0.278 14.962 1.00 89.44 105 LEU A N 1
ATOM 823 C CA . LEU A 1 105 ? -4.908 -1.601 15.577 1.00 89.44 105 LEU A CA 1
ATOM 824 C C . LEU A 1 105 ? -3.493 -2.159 15.543 1.00 89.44 105 LEU A C 1
ATOM 826 O O . LEU A 1 105 ? -2.791 -1.956 14.561 1.00 89.44 105 LEU A O 1
ATOM 830 N N . SER A 1 106 ? -3.055 -2.860 16.577 1.00 86.00 106 SER A N 1
ATOM 831 C CA . SER A 1 106 ? -1.748 -3.504 16.587 1.00 86.00 106 SER A CA 1
ATOM 832 C C . SER A 1 106 ? -1.788 -4.897 17.186 1.00 86.00 106 SER A C 1
ATOM 834 O O . SER A 1 106 ? -2.621 -5.191 18.037 1.00 86.00 106 SER A O 1
ATOM 836 N N . ASN A 1 107 ? -0.890 -5.760 16.721 1.00 85.06 107 ASN A N 1
ATOM 837 C CA . ASN A 1 107 ? -0.653 -7.092 17.271 1.00 85.06 107 ASN A CA 1
ATOM 838 C C . ASN A 1 107 ? 0.829 -7.477 17.086 1.00 85.06 107 ASN A C 1
ATOM 840 O O . ASN A 1 107 ? 1.566 -6.781 16.384 1.00 85.06 107 ASN A O 1
ATOM 844 N N . ASP A 1 108 ? 1.264 -8.590 17.682 1.00 81.62 108 ASP A N 1
ATOM 845 C CA . ASP A 1 108 ? 2.685 -8.990 17.668 1.00 81.62 108 ASP A CA 1
ATOM 846 C C . ASP A 1 108 ? 3.214 -9.411 16.284 1.00 81.62 108 ASP A C 1
ATOM 848 O O . ASP A 1 108 ? 4.423 -9.439 16.077 1.00 81.62 108 ASP A O 1
ATOM 852 N N . ARG A 1 109 ? 2.339 -9.771 15.334 1.00 77.50 109 ARG A N 1
ATOM 853 C CA . ARG A 1 109 ? 2.752 -10.155 13.971 1.00 77.50 109 ARG A CA 1
ATOM 854 C C . ARG A 1 109 ? 2.962 -8.954 13.065 1.00 77.50 109 ARG A C 1
ATOM 856 O O . ARG A 1 109 ? 3.826 -8.984 12.198 1.00 77.50 109 ARG A O 1
ATOM 863 N N . THR A 1 110 ? 2.090 -7.968 13.204 1.00 66.81 110 THR A N 1
ATOM 864 C CA . THR A 1 110 ? 1.859 -6.953 12.176 1.00 66.81 110 THR A CA 1
ATOM 865 C C . THR A 1 110 ? 2.484 -5.612 12.533 1.00 66.81 110 THR A C 1
ATOM 867 O O . THR A 1 110 ? 2.599 -4.732 11.689 1.00 66.81 110 THR A O 1
ATOM 870 N N . GLY A 1 111 ? 2.802 -5.395 13.809 1.00 76.50 111 GLY A N 1
ATOM 871 C CA . GLY A 1 111 ? 3.006 -4.038 14.292 1.00 76.50 111 GLY A CA 1
ATOM 872 C C . GLY A 1 111 ? 1.677 -3.282 14.258 1.00 76.50 111 GLY A C 1
ATOM 873 O O . GLY A 1 111 ? 0.689 -3.779 14.798 1.00 76.50 111 GLY A O 1
ATOM 874 N N . SER A 1 112 ? 1.634 -2.086 13.659 1.00 80.94 112 SER A N 1
ATOM 875 C CA . SER A 1 112 ? 0.447 -1.217 13.639 1.00 80.94 112 SER A CA 1
ATOM 876 C C . SER A 1 112 ? -0.227 -1.136 12.262 1.00 80.94 112 SER A C 1
ATOM 878 O O . SER A 1 112 ? 0.350 -0.700 11.273 1.00 80.94 112 SER A O 1
ATOM 880 N N . MET A 1 113 ? -1.504 -1.503 12.224 1.00 86.94 113 MET A N 1
ATOM 881 C CA . MET A 1 113 ? -2.432 -1.269 11.124 1.00 86.94 113 MET A CA 1
ATOM 882 C C . MET A 1 113 ? -3.124 0.081 11.308 1.00 86.94 113 MET A C 1
ATOM 884 O O . MET A 1 113 ? -3.525 0.442 12.417 1.00 86.94 113 MET A O 1
ATOM 888 N N . PHE A 1 114 ? -3.303 0.808 10.208 1.00 87.19 114 PHE A N 1
ATOM 889 C CA . PHE A 1 114 ? -3.791 2.183 10.214 1.00 87.19 114 PHE A CA 1
ATOM 890 C C . PHE A 1 114 ? -4.977 2.369 9.264 1.00 87.19 114 PHE A C 1
ATOM 892 O O . PHE A 1 114 ? -4.892 2.024 8.086 1.00 87.19 114 PHE A O 1
ATOM 899 N N . LEU A 1 115 ? -6.057 2.971 9.768 1.00 90.06 115 LEU A N 1
ATOM 900 C CA . LEU A 1 115 ? -7.174 3.477 8.973 1.00 90.06 115 LEU A CA 1
ATOM 901 C C . LEU A 1 115 ? -7.299 4.999 9.186 1.00 90.06 115 LEU A C 1
ATOM 903 O O . LEU A 1 115 ? -7.722 5.432 10.267 1.00 90.06 115 LEU A O 1
ATOM 907 N N . PRO A 1 116 ? -6.938 5.823 8.184 1.00 88.88 116 PRO A N 1
ATOM 908 C CA . PRO A 1 116 ? -7.093 7.270 8.268 1.00 88.88 116 PRO A CA 1
ATOM 909 C C . PRO A 1 116 ? -8.569 7.665 8.275 1.00 88.88 116 PRO A C 1
ATOM 911 O O . PRO A 1 116 ? -9.367 7.091 7.537 1.00 88.88 116 PRO A O 1
ATOM 914 N N . ALA A 1 117 ? -8.908 8.693 9.056 1.00 89.19 117 ALA A N 1
ATOM 915 C CA . ALA A 1 117 ? -10.246 9.283 9.111 1.00 89.19 117 ALA A CA 1
ATOM 916 C C . ALA A 1 117 ? -11.380 8.254 9.302 1.00 89.19 117 ALA A C 1
ATOM 918 O O . ALA A 1 117 ? -12.453 8.387 8.714 1.00 89.19 117 ALA A O 1
ATOM 919 N N . ALA A 1 118 ? -11.134 7.234 10.129 1.00 89.44 118 ALA A N 1
ATOM 920 C CA . ALA A 1 118 ? -12.058 6.132 10.379 1.00 89.44 118 ALA A CA 1
ATOM 921 C C . ALA A 1 118 ? -13.408 6.603 10.942 1.00 89.44 118 ALA A C 1
ATOM 923 O O . ALA A 1 118 ? -14.457 6.086 10.561 1.00 89.44 118 ALA A O 1
ATOM 924 N N . PHE A 1 119 ? -13.385 7.594 11.839 1.00 92.50 119 PHE A N 1
ATOM 925 C CA . PHE A 1 119 ? -14.583 8.046 12.540 1.00 92.50 119 PHE A CA 1
ATOM 926 C C . PHE A 1 119 ? -14.704 9.560 12.583 1.00 92.50 119 PHE A C 1
ATOM 928 O O . PHE A 1 119 ? -13.738 10.266 12.875 1.00 92.50 119 PHE A O 1
ATOM 935 N N . ARG A 1 120 ? -15.929 10.046 12.391 1.00 90.94 120 ARG A N 1
ATOM 936 C CA . ARG A 1 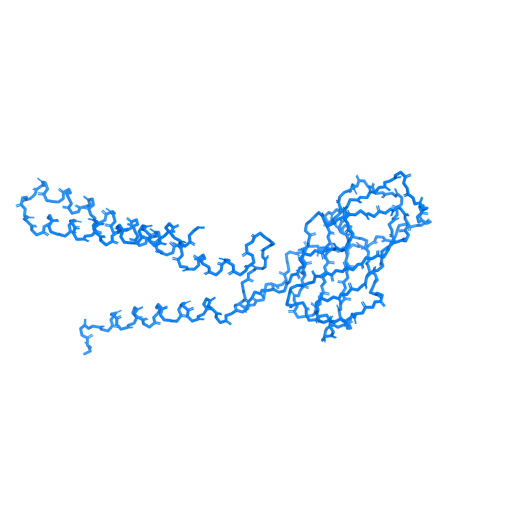120 ? -16.348 11.412 12.687 1.00 90.94 120 ARG A CA 1
ATOM 937 C C . ARG A 1 120 ? -17.118 11.448 14.006 1.00 90.94 120 ARG A C 1
ATOM 939 O O . ARG A 1 120 ? -18.031 10.659 14.214 1.00 90.94 120 ARG A O 1
ATOM 946 N N . ILE A 1 121 ? -16.766 12.359 14.901 1.00 88.62 121 ILE A N 1
ATOM 947 C CA . ILE A 1 121 ? -17.371 12.467 16.228 1.00 88.62 121 ILE A CA 1
ATOM 948 C C . ILE A 1 121 ? -18.492 13.495 16.200 1.00 88.62 121 ILE A C 1
ATOM 950 O O . ILE A 1 121 ? -18.255 14.675 15.933 1.00 88.62 121 ILE A O 1
ATOM 954 N N . ASP A 1 122 ? -19.711 13.042 16.481 1.00 85.00 122 ASP A N 1
ATOM 955 C CA . ASP A 1 122 ? -20.872 13.908 16.665 1.00 85.00 122 ASP A CA 1
ATOM 956 C C . ASP A 1 122 ? -20.924 14.382 18.123 1.00 85.00 122 ASP A C 1
ATOM 958 O O . ASP A 1 122 ? -21.447 13.705 19.007 1.00 85.00 122 ASP A O 1
ATOM 962 N N . GLN A 1 123 ? -20.372 15.571 18.368 1.00 82.38 123 GLN A N 1
ATOM 963 C CA . GLN A 1 123 ? -20.350 16.201 19.693 1.00 82.38 123 GLN A CA 1
ATOM 964 C C . GLN A 1 123 ? -21.731 16.700 20.154 1.00 82.38 123 GLN A C 1
ATOM 966 O O . GLN A 1 123 ? -21.885 17.087 21.309 1.00 82.38 123 GLN A O 1
ATOM 971 N N . SER A 1 124 ? -22.742 16.707 19.276 1.00 79.56 124 SER A N 1
ATOM 972 C CA . SER A 1 124 ? -24.104 17.136 19.625 1.00 79.56 124 SER A CA 1
ATOM 973 C C . SER A 1 124 ? -24.958 16.019 20.233 1.00 79.56 124 SER A C 1
ATOM 975 O O . SER A 1 124 ? -26.061 16.279 20.716 1.00 79.56 124 SER A O 1
ATOM 977 N N . LYS A 1 125 ? -24.465 14.772 20.208 1.00 77.44 125 LYS A N 1
ATOM 978 C CA . LYS A 1 125 ? -25.196 13.575 20.634 1.00 77.44 125 LYS A CA 1
ATOM 979 C C . LYS A 1 125 ? -24.370 12.708 21.579 1.00 77.44 125 LYS A C 1
ATOM 981 O O . LYS A 1 125 ? -23.142 12.698 21.543 1.00 77.44 125 LYS A O 1
ATOM 986 N N . GLY A 1 126 ? -25.080 11.900 22.362 1.00 71.19 126 GLY A N 1
ATOM 987 C CA . GLY A 1 126 ? -24.488 10.972 23.323 1.00 71.19 126 GLY A CA 1
ATOM 988 C C . GLY A 1 126 ? -24.396 11.557 24.729 1.00 71.19 126 GLY A C 1
ATOM 989 O O . GLY A 1 126 ? -24.725 12.720 24.957 1.00 71.19 126 GLY A O 1
ATOM 990 N N . ASN A 1 127 ? -23.998 10.719 25.684 1.00 74.94 127 ASN A N 1
ATOM 991 C CA . ASN A 1 127 ? -23.799 11.138 27.066 1.00 74.94 127 ASN A CA 1
ATOM 992 C C . ASN A 1 127 ? -22.289 11.201 27.327 1.00 74.94 127 ASN A C 1
ATOM 994 O O . ASN A 1 127 ? -21.631 10.165 27.201 1.00 74.94 127 ASN A O 1
ATOM 998 N N . PRO A 1 128 ? -21.718 12.374 27.643 1.00 67.19 128 PRO A N 1
ATOM 999 C CA . PRO A 1 128 ? -20.281 12.510 27.832 1.00 67.19 128 PRO A CA 1
ATOM 1000 C C . PRO A 1 128 ? -19.752 11.554 28.905 1.00 67.19 128 PRO A C 1
ATOM 1002 O O . PRO A 1 128 ? -20.314 11.446 29.997 1.00 67.19 128 PRO A O 1
ATOM 1005 N N . ALA A 1 129 ? -18.653 10.862 28.595 1.00 64.00 129 ALA A N 1
ATOM 1006 C CA . ALA A 1 129 ? -17.957 10.038 29.575 1.00 64.00 129 ALA A CA 1
ATOM 1007 C C . ALA A 1 129 ? -17.459 10.907 30.743 1.00 64.00 129 ALA A C 1
ATOM 1009 O O . ALA A 1 129 ? -16.923 11.994 30.526 1.00 64.00 129 ALA A O 1
ATOM 1010 N N . ALA A 1 130 ? -17.610 10.411 31.976 1.00 59.50 130 ALA A N 1
ATOM 1011 C CA . ALA A 1 130 ? -17.286 11.150 33.200 1.00 59.50 130 ALA A CA 1
ATOM 1012 C C . ALA A 1 130 ? -15.786 11.486 33.357 1.00 59.50 130 ALA A C 1
ATOM 1014 O O . ALA A 1 130 ? -15.439 12.387 34.118 1.00 59.50 130 ALA A O 1
ATOM 1015 N N . SER A 1 131 ? -14.900 10.796 32.633 1.00 59.44 131 SER A N 1
ATOM 1016 C CA . SER A 1 131 ? -13.467 11.095 32.571 1.00 59.44 131 SER A CA 1
ATOM 1017 C C . SER A 1 131 ? -12.856 10.605 31.262 1.00 59.44 131 SER A C 1
ATOM 1019 O O . SER A 1 131 ? -13.236 9.553 30.745 1.00 59.44 131 SER A O 1
ATOM 1021 N N . ALA A 1 132 ? -11.884 11.351 30.745 1.00 63.16 132 ALA A N 1
ATOM 1022 C CA . ALA A 1 132 ? -11.130 10.963 29.566 1.00 63.16 132 ALA A CA 1
ATOM 1023 C C . ALA A 1 132 ? -9.955 10.053 29.943 1.00 63.16 132 ALA A C 1
ATOM 1025 O O . ALA A 1 132 ? -8.994 10.498 30.571 1.00 63.16 132 ALA A O 1
ATOM 1026 N N . GLU A 1 133 ? -10.020 8.781 29.552 1.00 71.19 133 GLU A N 1
ATOM 1027 C CA . GLU A 1 133 ? -8.863 7.890 29.616 1.00 71.19 133 GLU A CA 1
ATOM 1028 C C . GLU A 1 133 ? -8.030 8.071 28.349 1.00 71.19 133 GLU A C 1
ATOM 1030 O O . GLU A 1 133 ? -8.271 7.450 27.316 1.00 71.19 133 GLU A O 1
ATOM 1035 N N . TYR A 1 134 ? -7.046 8.964 28.428 1.00 80.62 134 TYR A N 1
ATOM 1036 C CA . TYR A 1 134 ? -6.037 9.109 27.389 1.00 80.62 134 TYR A CA 1
ATOM 1037 C C . TYR A 1 134 ? -4.814 8.266 27.735 1.00 80.62 134 TYR A C 1
ATOM 1039 O O . TYR A 1 134 ? -4.268 8.356 28.833 1.00 80.62 134 TYR A O 1
ATOM 1047 N N . THR A 1 135 ? -4.348 7.478 26.774 1.00 82.69 135 THR A N 1
ATOM 1048 C CA . THR A 1 135 ? -3.042 6.823 26.831 1.00 82.69 135 THR A CA 1
ATOM 1049 C C . THR A 1 135 ? -2.070 7.571 25.933 1.00 82.69 135 THR A C 1
ATOM 1051 O O . THR A 1 135 ? -2.406 7.953 24.811 1.00 82.69 135 THR A O 1
ATOM 1054 N N . ASN A 1 136 ? -0.847 7.774 26.423 1.00 80.31 136 ASN A N 1
ATOM 1055 C CA . ASN A 1 136 ? 0.234 8.296 25.599 1.00 80.31 136 ASN A CA 1
ATOM 1056 C C . ASN A 1 136 ? 0.816 7.153 24.766 1.00 80.31 136 ASN A C 1
ATOM 1058 O O . ASN A 1 136 ? 1.381 6.211 25.321 1.00 80.31 136 ASN A O 1
ATOM 1062 N N . VAL A 1 137 ? 0.673 7.238 23.447 1.00 77.06 137 VAL A N 1
ATOM 1063 C CA . VAL A 1 137 ? 1.183 6.240 22.503 1.00 77.06 137 VAL A CA 1
ATOM 1064 C C . VAL A 1 137 ? 2.126 6.940 21.537 1.00 77.06 137 VAL A C 1
ATOM 1066 O O . VAL A 1 137 ? 1.770 7.940 20.916 1.00 77.06 137 VAL A O 1
ATOM 1069 N N . ALA A 1 138 ? 3.341 6.412 21.397 1.00 68.31 138 ALA A N 1
ATOM 1070 C CA . ALA A 1 138 ? 4.221 6.810 20.309 1.00 68.31 138 ALA A CA 1
ATOM 1071 C C . ALA A 1 138 ? 3.695 6.168 19.020 1.00 68.31 138 ALA A C 1
ATOM 1073 O O . ALA A 1 138 ? 3.889 4.977 18.785 1.00 68.31 138 ALA A O 1
ATOM 1074 N N . PHE A 1 139 ? 2.989 6.948 18.206 1.00 65.94 139 PHE A N 1
ATOM 1075 C CA . PHE A 1 139 ? 2.530 6.497 16.897 1.00 65.94 139 PHE A CA 1
ATOM 1076 C C . PHE A 1 139 ? 3.713 6.497 15.923 1.00 65.94 139 PHE A C 1
ATOM 1078 O O . PHE A 1 139 ? 3.958 7.490 15.238 1.00 65.94 139 PHE A O 1
ATOM 1085 N N . SER A 1 140 ? 4.477 5.409 15.875 1.00 61.72 140 SER A N 1
ATOM 1086 C CA . SER A 1 140 ? 5.386 5.161 14.757 1.00 61.72 140 SER A CA 1
ATOM 1087 C C . SER A 1 140 ? 4.604 4.555 13.589 1.00 61.72 140 SER A C 1
ATOM 1089 O O . SER A 1 140 ? 3.578 3.896 13.790 1.00 61.72 140 SER A O 1
ATOM 1091 N N . SER A 1 141 ? 5.092 4.764 12.362 1.00 56.69 141 SER A N 1
ATOM 1092 C CA . SER A 1 141 ? 4.776 3.859 11.253 1.00 56.69 141 SER A CA 1
ATOM 1093 C C . SER A 1 141 ? 4.995 2.426 11.741 1.00 56.69 141 SER A C 1
ATOM 1095 O O . SER A 1 141 ? 5.941 2.193 12.501 1.00 56.69 141 SER A O 1
ATOM 1097 N N . GLY A 1 142 ? 4.085 1.514 11.397 1.00 59.12 142 GLY A N 1
ATOM 1098 C CA . GLY A 1 142 ? 4.150 0.118 11.823 1.00 59.12 142 GLY A CA 1
ATOM 1099 C C . GLY A 1 142 ? 5.523 -0.496 11.592 1.00 59.12 142 GLY A C 1
ATOM 1100 O O . GLY A 1 142 ? 6.312 -0.015 10.779 1.00 59.12 142 GLY A O 1
ATOM 1101 N N . GLU A 1 143 ? 5.825 -1.525 12.372 1.00 64.06 143 GLU A N 1
ATOM 1102 C CA . GLU A 1 143 ? 7.027 -2.315 12.161 1.00 64.06 143 GLU A CA 1
ATOM 1103 C C . GLU A 1 143 ? 6.926 -2.941 10.764 1.00 64.06 143 GLU A C 1
ATOM 1105 O O . GLU A 1 143 ? 6.044 -3.761 10.524 1.00 64.06 143 GLU A O 1
ATOM 1110 N N . GLU A 1 144 ? 7.754 -2.471 9.825 1.00 66.12 144 GLU A N 1
ATOM 1111 C CA . GLU A 1 144 ? 7.724 -2.944 8.437 1.00 66.12 144 GLU A CA 1
ATOM 1112 C C . GLU A 1 144 ? 7.974 -4.451 8.420 1.00 66.12 144 GLU A C 1
ATOM 1114 O O . GLU A 1 144 ? 8.997 -4.924 8.933 1.00 66.12 144 GLU A O 1
ATOM 1119 N N . ILE A 1 145 ? 7.059 -5.211 7.817 1.00 74.62 145 ILE A N 1
ATOM 1120 C CA . ILE A 1 145 ? 7.227 -6.656 7.720 1.00 74.62 145 ILE A CA 1
ATOM 1121 C C . ILE A 1 145 ? 8.187 -6.922 6.558 1.00 74.62 145 ILE A C 1
ATOM 1123 O O . ILE A 1 145 ? 7.891 -6.584 5.405 1.00 74.62 145 ILE A O 1
ATOM 1127 N N . PRO A 1 146 ? 9.355 -7.547 6.802 1.00 79.06 146 PRO A N 1
ATOM 1128 C CA . PRO A 1 146 ? 10.335 -7.742 5.749 1.00 79.06 146 PRO A CA 1
ATOM 1129 C C . PRO A 1 146 ? 9.747 -8.524 4.571 1.00 79.06 146 PRO A C 1
ATOM 1131 O O . PRO A 1 146 ? 9.263 -9.645 4.730 1.00 79.06 146 PRO A O 1
ATOM 1134 N N . PHE A 1 147 ? 9.893 -7.970 3.366 1.00 81.50 147 PHE A N 1
ATOM 1135 C CA . PHE A 1 147 ? 9.486 -8.593 2.099 1.00 81.50 147 PHE A CA 1
ATOM 1136 C C . PHE A 1 147 ? 7.971 -8.751 1.879 1.00 81.50 147 PHE A C 1
ATOM 1138 O O . PHE A 1 147 ? 7.577 -9.536 1.009 1.00 81.50 147 PHE A O 1
ATOM 1145 N N . GLU A 1 148 ? 7.139 -7.997 2.596 1.00 86.38 148 GLU A N 1
ATOM 1146 C CA . GLU A 1 148 ? 5.721 -7.813 2.273 1.00 86.38 148 GLU A CA 1
ATOM 1147 C C . GLU A 1 148 ? 5.493 -6.456 1.592 1.00 86.38 148 GLU A C 1
ATOM 1149 O O . GLU A 1 148 ? 6.310 -5.539 1.684 1.00 86.38 148 GLU A O 1
ATOM 1154 N N . PHE A 1 149 ? 4.416 -6.348 0.813 1.00 87.81 149 PHE A N 1
ATOM 1155 C CA . PHE A 1 149 ? 4.055 -5.071 0.198 1.00 87.81 149 PHE A CA 1
ATOM 1156 C C . PHE A 1 149 ? 3.271 -4.215 1.189 1.00 87.81 149 PHE A C 1
ATOM 1158 O O . PHE A 1 149 ? 2.321 -4.734 1.776 1.00 87.81 149 PHE A O 1
ATOM 1165 N N . PRO A 1 150 ? 3.572 -2.911 1.305 1.00 87.00 150 PRO A N 1
ATOM 1166 C CA . PRO A 1 150 ? 2.848 -2.045 2.218 1.00 87.00 150 PRO A CA 1
ATOM 1167 C C . PRO A 1 150 ? 1.373 -1.982 1.832 1.00 87.00 150 PRO A C 1
ATOM 1169 O O . PRO A 1 150 ? 1.020 -1.804 0.658 1.00 87.00 150 PRO A O 1
ATOM 1172 N N . PHE A 1 151 ? 0.503 -2.120 2.826 1.00 87.75 151 PHE A N 1
ATOM 1173 C CA . PHE A 1 151 ? -0.931 -2.048 2.603 1.00 87.75 151 PHE A CA 1
ATOM 1174 C C . PHE A 1 151 ? -1.354 -0.616 2.274 1.00 87.75 151 PHE A C 1
ATOM 1176 O O . PHE A 1 151 ? -1.120 0.312 3.047 1.00 87.75 151 PHE A O 1
ATOM 1183 N N . GLN A 1 152 ? -2.028 -0.436 1.136 1.00 87.62 152 GLN A N 1
ATOM 1184 C CA . GLN A 1 152 ? -2.588 0.855 0.750 1.00 87.62 152 GLN A CA 1
ATOM 1185 C C . GLN A 1 152 ? -4.050 0.725 0.327 1.00 87.62 152 GLN A C 1
ATOM 1187 O O . GLN A 1 152 ? -4.364 0.108 -0.691 1.00 87.62 152 GLN A O 1
ATOM 1192 N N . LEU A 1 153 ? -4.930 1.417 1.051 1.00 85.12 153 LEU A N 1
ATOM 1193 C CA . LEU A 1 153 ? -6.392 1.379 0.904 1.00 85.12 153 LEU A CA 1
ATOM 1194 C C . LEU A 1 153 ? -6.917 1.699 -0.498 1.00 85.12 153 LEU A C 1
ATOM 1196 O O . LEU A 1 153 ? -8.031 1.331 -0.846 1.00 85.12 153 LEU A O 1
ATOM 1200 N N . ARG A 1 154 ? -6.152 2.440 -1.302 1.00 86.81 154 ARG A N 1
ATOM 1201 C CA . ARG A 1 154 ? -6.596 2.865 -2.635 1.00 86.81 154 ARG A CA 1
ATOM 1202 C C . ARG A 1 154 ? -6.252 1.868 -3.739 1.00 86.81 154 ARG A C 1
ATOM 1204 O O . ARG A 1 154 ? -6.905 1.881 -4.777 1.00 86.81 154 ARG A O 1
ATOM 1211 N N . ILE A 1 155 ? -5.208 1.066 -3.545 1.00 87.38 155 ILE A N 1
ATOM 1212 C CA . ILE A 1 155 ? -4.625 0.229 -4.603 1.00 87.38 155 ILE A CA 1
ATOM 1213 C C . ILE A 1 155 ? -4.499 -1.244 -4.214 1.00 87.38 155 ILE A C 1
ATOM 1215 O O . ILE A 1 155 ? -4.330 -2.058 -5.109 1.00 87.38 155 ILE A O 1
ATOM 1219 N N . PHE A 1 156 ? -4.646 -1.619 -2.937 1.00 88.25 156 PHE A N 1
ATOM 1220 C CA . PHE A 1 156 ? -4.632 -3.014 -2.472 1.00 88.25 156 PHE A CA 1
ATOM 1221 C C . PHE A 1 156 ? -3.567 -3.855 -3.208 1.00 88.25 156 PHE A C 1
ATOM 1223 O O . PHE A 1 156 ? -2.393 -3.490 -3.221 1.00 88.25 156 PHE A O 1
ATOM 1230 N N . ASP A 1 157 ? -3.973 -4.935 -3.884 1.00 86.88 157 ASP A N 1
ATOM 1231 C CA . ASP A 1 157 ? -3.081 -5.822 -4.633 1.00 86.88 157 ASP A CA 1
ATOM 1232 C C . ASP A 1 157 ? -2.528 -5.220 -5.929 1.00 86.88 157 ASP A C 1
ATOM 1234 O O . ASP A 1 157 ? -1.506 -5.692 -6.427 1.00 86.88 157 ASP A O 1
ATOM 1238 N N . THR A 1 158 ? -3.127 -4.163 -6.486 1.00 89.88 158 THR A N 1
ATOM 1239 C CA . THR A 1 158 ? -2.603 -3.546 -7.714 1.00 89.88 158 THR A CA 1
ATOM 1240 C C . THR A 1 158 ? -1.280 -2.822 -7.480 1.00 89.88 158 THR A C 1
ATOM 1242 O O . THR A 1 158 ? -0.579 -2.535 -8.448 1.00 89.88 158 THR A O 1
ATOM 1245 N N . ILE A 1 159 ? -0.861 -2.605 -6.223 1.00 90.75 159 ILE A N 1
ATOM 1246 C CA . ILE A 1 159 ? 0.488 -2.113 -5.896 1.00 90.75 159 ILE A CA 1
ATOM 1247 C C . ILE A 1 159 ? 1.593 -3.014 -6.468 1.00 90.75 159 ILE A C 1
ATOM 1249 O O . ILE A 1 159 ? 2.671 -2.533 -6.809 1.00 90.75 159 ILE A O 1
ATOM 1253 N N . ARG A 1 160 ? 1.312 -4.308 -6.675 1.00 89.75 160 ARG A N 1
ATOM 1254 C CA . ARG A 1 160 ? 2.237 -5.272 -7.295 1.00 89.75 160 ARG A CA 1
ATOM 1255 C C . ARG A 1 160 ? 2.624 -4.874 -8.719 1.00 89.75 160 ARG A C 1
ATOM 1257 O O . ARG A 1 160 ? 3.736 -5.174 -9.154 1.00 89.75 160 ARG A O 1
ATOM 1264 N N . ASN A 1 161 ? 1.744 -4.160 -9.429 1.00 90.44 161 ASN A N 1
ATOM 1265 C CA . ASN A 1 161 ? 2.025 -3.660 -10.774 1.00 90.44 161 ASN A CA 1
ATOM 1266 C C . ASN A 1 161 ? 3.149 -2.621 -10.782 1.00 90.44 161 ASN A C 1
ATOM 1268 O O . ASN A 1 161 ? 3.827 -2.479 -11.800 1.00 90.44 161 ASN A O 1
ATOM 1272 N N . LEU A 1 162 ? 3.408 -1.947 -9.656 1.00 90.44 162 LEU A N 1
ATOM 1273 C CA . LEU A 1 162 ? 4.462 -0.941 -9.539 1.00 90.44 162 LEU A CA 1
ATOM 1274 C C . LEU A 1 162 ? 5.848 -1.519 -9.868 1.00 90.44 162 LEU A C 1
ATOM 1276 O O . LEU A 1 162 ? 6.637 -0.865 -10.552 1.00 90.44 162 LEU A O 1
ATOM 1280 N N . ASN A 1 163 ? 6.106 -2.773 -9.472 1.00 89.69 163 ASN A N 1
ATOM 1281 C CA . ASN A 1 163 ? 7.364 -3.476 -9.754 1.00 89.69 163 ASN A CA 1
ATOM 1282 C C . ASN A 1 163 ? 7.595 -3.741 -11.242 1.00 89.69 163 ASN A C 1
ATOM 1284 O O . ASN A 1 163 ? 8.728 -3.977 -11.653 1.00 89.69 163 ASN A O 1
ATOM 1288 N N . PHE A 1 164 ? 6.537 -3.718 -12.050 1.00 90.81 164 PHE A N 1
ATOM 1289 C CA . PHE A 1 164 ? 6.632 -3.874 -13.495 1.00 90.81 164 PHE A CA 1
ATOM 1290 C C . PHE A 1 164 ? 6.597 -2.508 -14.180 1.00 90.81 164 PHE A C 1
ATOM 1292 O O . PHE A 1 164 ? 7.437 -2.219 -15.029 1.00 90.81 164 PHE A O 1
ATOM 1299 N N . HIS A 1 165 ? 5.672 -1.642 -13.773 1.00 93.56 165 HIS A N 1
ATOM 1300 C CA . HIS A 1 165 ? 5.460 -0.332 -14.372 1.00 93.56 165 HIS A CA 1
ATOM 1301 C C . HIS A 1 165 ? 6.717 0.547 -14.316 1.00 93.56 165 HIS A C 1
ATOM 1303 O O . HIS A 1 165 ? 7.165 1.057 -15.345 1.00 93.56 165 HIS A O 1
ATOM 1309 N N . VAL A 1 166 ? 7.333 0.688 -13.137 1.00 92.88 166 VAL A N 1
ATOM 1310 C CA . VAL A 1 166 ? 8.461 1.612 -12.942 1.00 92.88 166 VAL A CA 1
ATOM 1311 C C . VAL A 1 166 ? 9.702 1.188 -13.748 1.00 92.88 166 VAL A C 1
ATOM 1313 O O . VAL A 1 166 ? 10.224 2.016 -14.503 1.00 92.88 166 VAL A O 1
ATOM 1316 N N . PRO A 1 167 ? 10.172 -0.077 -13.699 1.00 92.62 167 PRO A N 1
ATOM 1317 C CA . PRO A 1 167 ? 11.309 -0.502 -14.520 1.00 92.62 167 PRO A CA 1
ATOM 1318 C C . PRO A 1 167 ? 11.040 -0.442 -16.029 1.00 92.62 167 PRO A C 1
ATOM 1320 O O . PRO A 1 167 ? 11.965 -0.174 -16.804 1.00 92.62 167 PRO A O 1
ATOM 1323 N N . MET A 1 168 ? 9.794 -0.659 -16.468 1.00 93.50 168 MET A N 1
ATOM 1324 C CA . MET A 1 168 ? 9.428 -0.527 -17.882 1.00 93.50 168 MET A CA 1
ATOM 1325 C C . MET A 1 168 ? 9.569 0.917 -18.375 1.00 93.50 168 MET A C 1
ATOM 1327 O O . MET A 1 168 ? 10.140 1.129 -19.447 1.00 93.50 168 MET A O 1
ATOM 1331 N N . TRP A 1 169 ? 9.170 1.910 -17.574 1.00 94.19 169 TRP A N 1
ATOM 1332 C CA . TRP A 1 169 ? 9.413 3.321 -17.894 1.00 94.19 169 TRP A CA 1
ATOM 1333 C C . TRP A 1 169 ? 10.897 3.660 -17.970 1.00 94.19 169 TRP A C 1
ATOM 1335 O O . TRP A 1 169 ? 11.333 4.273 -18.943 1.00 94.19 169 TRP A O 1
ATOM 1345 N N . PHE A 1 170 ? 11.702 3.217 -17.002 1.00 94.81 170 PHE A N 1
ATOM 1346 C CA . PHE A 1 170 ? 13.150 3.433 -17.060 1.00 94.81 170 PHE A CA 1
ATOM 1347 C C . PHE A 1 170 ? 13.781 2.803 -18.307 1.00 94.81 170 PHE A C 1
ATOM 1349 O O . PHE A 1 170 ? 14.611 3.432 -18.963 1.00 94.81 170 PHE A O 1
ATOM 1356 N N . THR A 1 171 ? 13.345 1.599 -18.687 1.00 94.56 171 THR A N 1
ATOM 1357 C CA . THR A 1 171 ? 13.804 0.932 -19.915 1.00 94.56 171 THR A CA 1
ATOM 1358 C C . THR A 1 171 ? 13.434 1.743 -21.157 1.00 94.56 171 THR A C 1
ATOM 1360 O O . THR A 1 171 ? 14.276 1.961 -22.029 1.00 94.56 171 THR A O 1
ATOM 1363 N N . MET A 1 172 ? 12.198 2.245 -21.220 1.00 96.19 172 MET A N 1
ATOM 1364 C CA . MET A 1 172 ? 11.727 3.107 -22.302 1.00 96.19 172 MET A CA 1
ATOM 1365 C C . MET A 1 172 ? 12.548 4.400 -22.403 1.00 96.19 172 MET A C 1
ATOM 1367 O O . MET A 1 172 ? 13.025 4.719 -23.494 1.00 96.19 172 MET A O 1
ATOM 1371 N N . PHE A 1 173 ? 12.792 5.101 -21.291 1.00 96.31 173 PHE A N 1
ATOM 1372 C CA . PHE A 1 173 ? 13.591 6.331 -21.283 1.00 96.31 173 PHE A CA 1
ATOM 1373 C C . PHE A 1 173 ? 15.033 6.094 -21.738 1.00 96.31 173 PHE A C 1
ATOM 1375 O O . PHE A 1 173 ? 15.552 6.860 -22.549 1.00 96.31 173 PHE A O 1
ATOM 1382 N N . VAL A 1 174 ? 15.671 5.012 -21.279 1.00 97.69 174 VAL A N 1
ATOM 1383 C CA . VAL A 1 174 ? 17.036 4.657 -21.695 1.00 97.69 174 VAL A CA 1
ATOM 1384 C C . VAL A 1 174 ? 17.089 4.339 -23.189 1.00 97.69 174 VAL A C 1
ATOM 1386 O O . VAL A 1 174 ? 17.951 4.864 -23.893 1.00 97.69 174 VAL A O 1
ATOM 1389 N N . LEU A 1 175 ? 16.165 3.523 -23.706 1.00 97.69 175 LEU A N 1
ATOM 1390 C CA . LEU A 1 175 ? 16.131 3.167 -25.128 1.00 97.69 175 LEU A CA 1
ATOM 1391 C C . LEU A 1 175 ? 15.808 4.368 -26.023 1.00 97.69 175 LEU A C 1
ATOM 1393 O O . LEU A 1 175 ? 16.396 4.506 -27.096 1.00 97.69 175 LEU A O 1
ATOM 1397 N N . MET A 1 176 ? 14.925 5.262 -25.578 1.00 97.81 176 MET A N 1
ATOM 1398 C CA . MET A 1 176 ? 14.629 6.497 -26.301 1.00 97.81 176 MET A CA 1
ATOM 1399 C C . MET A 1 176 ? 15.827 7.458 -26.283 1.00 97.81 176 MET A C 1
ATOM 1401 O O . MET A 1 176 ? 16.170 8.038 -27.312 1.00 97.81 176 MET A O 1
ATOM 1405 N N . GLY A 1 177 ? 16.531 7.566 -25.153 1.00 98.06 177 GLY A N 1
ATOM 1406 C CA . GLY A 1 177 ? 17.781 8.321 -25.051 1.00 98.06 177 GLY A CA 1
ATOM 1407 C C . GLY A 1 177 ? 18.881 7.767 -25.963 1.00 98.06 177 GLY A C 1
ATOM 1408 O O . GLY A 1 177 ? 19.556 8.531 -26.652 1.00 98.06 177 GLY A O 1
ATOM 1409 N N . LEU A 1 178 ? 19.021 6.438 -26.041 1.00 97.81 178 LEU A N 1
ATOM 1410 C CA . LEU A 1 178 ? 19.924 5.776 -26.988 1.00 97.81 178 LEU A CA 1
ATOM 1411 C C . LEU A 1 178 ? 19.517 6.036 -28.438 1.00 97.81 178 LEU A C 1
ATOM 1413 O O . LEU A 1 178 ? 20.390 6.280 -29.271 1.00 97.81 178 LEU A O 1
ATOM 1417 N N . SER A 1 179 ? 18.214 6.026 -28.737 1.00 98.12 179 SER A N 1
ATOM 1418 C CA . SER A 1 179 ? 17.709 6.380 -30.062 1.00 98.12 179 SER A CA 1
ATOM 1419 C C . SER A 1 179 ? 18.149 7.785 -30.453 1.00 98.12 179 SER A C 1
ATOM 1421 O O . SER A 1 179 ? 18.760 7.958 -31.503 1.00 98.12 179 SER A O 1
ATOM 1423 N N . LEU A 1 180 ? 17.915 8.773 -29.585 1.00 97.81 180 LEU A N 1
ATOM 1424 C CA . LEU A 1 180 ? 18.326 10.156 -29.817 1.00 97.81 180 LEU A CA 1
ATOM 1425 C C . LEU A 1 180 ? 19.846 10.273 -29.999 1.00 97.81 180 LEU A C 1
ATOM 1427 O O . LEU A 1 180 ? 20.318 10.926 -30.929 1.00 97.81 180 LEU A O 1
ATOM 1431 N N . TRP A 1 181 ? 20.621 9.610 -29.141 1.00 97.62 181 TRP A N 1
ATOM 1432 C CA . TRP A 1 181 ? 22.079 9.630 -29.219 1.00 97.62 181 TRP A CA 1
ATOM 1433 C C . TRP A 1 181 ? 22.603 9.062 -30.545 1.00 97.62 181 TRP A C 1
ATOM 1435 O O . TRP A 1 181 ? 23.480 9.662 -31.174 1.00 97.62 181 TRP A O 1
ATOM 1445 N N . TYR A 1 182 ? 22.051 7.936 -31.006 1.00 97.62 182 TYR A N 1
ATOM 1446 C CA . TYR A 1 182 ? 22.420 7.355 -32.294 1.00 97.62 182 TYR A CA 1
ATOM 1447 C C . TYR A 1 182 ? 21.942 8.196 -33.480 1.00 97.62 182 TYR A C 1
ATOM 1449 O O . TYR A 1 182 ? 22.692 8.317 -34.446 1.00 97.62 182 TYR A O 1
ATOM 1457 N N . SER A 1 183 ? 20.780 8.851 -33.395 1.00 97.19 183 SER A N 1
ATOM 1458 C CA . SER A 1 183 ? 20.336 9.815 -34.410 1.00 97.19 183 SER A CA 1
ATOM 1459 C C . SER A 1 183 ? 21.317 10.983 -34.554 1.00 97.19 183 SER A C 1
ATOM 1461 O O . SER A 1 183 ? 21.704 11.321 -35.669 1.00 97.19 183 SER A O 1
ATOM 1463 N N . ILE A 1 184 ? 21.808 11.551 -33.446 1.00 97.38 184 ILE A N 1
ATOM 1464 C CA . ILE A 1 184 ? 22.826 12.619 -33.481 1.00 97.38 184 ILE A CA 1
ATOM 1465 C C . ILE A 1 184 ? 24.135 12.106 -34.104 1.00 97.38 184 ILE A C 1
ATOM 1467 O O . ILE A 1 184 ? 24.754 12.778 -34.928 1.00 97.38 184 ILE A O 1
ATOM 1471 N N . ARG A 1 185 ? 24.572 10.894 -33.736 1.00 95.38 185 ARG A N 1
ATOM 1472 C CA . ARG A 1 185 ? 25.773 10.262 -34.314 1.00 95.38 185 ARG A CA 1
ATOM 1473 C C . ARG A 1 185 ? 25.626 10.002 -35.811 1.00 95.38 185 ARG A C 1
ATOM 1475 O O . ARG A 1 185 ? 26.604 10.182 -36.534 1.00 95.38 185 ARG A O 1
ATOM 1482 N N . TYR A 1 186 ? 24.446 9.584 -36.261 1.00 96.50 186 TYR A N 1
ATOM 1483 C CA . TYR A 1 186 ? 24.149 9.380 -37.674 1.00 96.50 186 TYR A CA 1
ATOM 1484 C C . TYR A 1 186 ? 24.297 10.689 -38.450 1.00 96.50 186 TYR A C 1
ATOM 1486 O O . TYR A 1 186 ? 25.105 10.737 -39.369 1.00 96.50 186 TYR A O 1
ATOM 1494 N N . LEU A 1 187 ? 23.655 11.771 -37.998 1.00 95.50 187 LEU A N 1
ATOM 1495 C CA . LEU A 1 187 ? 23.759 13.091 -38.638 1.00 95.50 187 LEU A CA 1
ATOM 1496 C C . LEU A 1 187 ? 25.205 13.603 -38.738 1.00 95.50 187 LEU A C 1
ATOM 1498 O O . LEU A 1 187 ? 25.559 14.269 -39.703 1.00 95.50 187 LEU A O 1
ATOM 1502 N N . ASN A 1 188 ? 26.052 13.266 -37.763 1.00 94.88 188 ASN A N 1
ATOM 1503 C CA . ASN A 1 188 ? 27.456 13.680 -37.753 1.00 94.88 188 ASN A CA 1
ATOM 1504 C C . ASN A 1 188 ? 28.400 12.782 -38.571 1.00 94.88 188 ASN A C 1
ATOM 1506 O O . ASN A 1 188 ? 29.539 13.178 -38.806 1.00 94.88 188 ASN A O 1
ATOM 1510 N N . SER A 1 189 ? 28.008 11.554 -38.924 1.00 92.19 189 SER A N 1
ATOM 1511 C CA . SER A 1 189 ? 28.928 10.574 -39.533 1.00 92.19 189 SER A CA 1
ATOM 1512 C C . SER A 1 189 ? 28.412 9.879 -40.789 1.00 92.19 189 SER A C 1
ATOM 1514 O O . SER A 1 189 ? 29.192 9.173 -41.422 1.00 92.19 189 SER A O 1
ATOM 1516 N N . ASP A 1 190 ? 27.130 10.045 -41.118 1.00 90.38 190 ASP A N 1
ATOM 1517 C CA . ASP A 1 190 ? 26.425 9.466 -42.269 1.00 90.38 190 ASP A CA 1
ATOM 1518 C C . ASP A 1 190 ? 26.521 7.929 -42.373 1.00 90.38 190 ASP A C 1
ATOM 1520 O O . ASP A 1 190 ? 26.379 7.312 -43.427 1.00 90.38 190 ASP A O 1
ATOM 1524 N N . LYS A 1 191 ? 26.791 7.258 -41.245 1.00 95.00 191 LYS A N 1
ATOM 1525 C CA . LYS A 1 191 ? 26.892 5.795 -41.186 1.00 95.00 191 LYS A CA 1
ATOM 1526 C C . LYS A 1 191 ? 25.530 5.171 -40.923 1.00 95.00 191 LYS A C 1
ATOM 1528 O O . LYS A 1 191 ? 25.030 5.245 -39.800 1.00 95.00 191 LYS A O 1
ATOM 1533 N N . ILE A 1 192 ? 25.005 4.443 -41.907 1.00 95.31 192 ILE A N 1
ATOM 1534 C CA . ILE A 1 192 ? 23.709 3.743 -41.833 1.00 95.31 192 ILE A CA 1
ATOM 1535 C C . ILE A 1 192 ? 23.554 2.836 -40.598 1.00 95.31 192 ILE A C 1
ATOM 1537 O O . ILE A 1 192 ? 22.456 2.658 -40.080 1.00 95.31 192 ILE A O 1
ATOM 1541 N N . GLU A 1 193 ? 24.651 2.293 -40.062 1.00 96.00 193 GLU A N 1
ATOM 1542 C CA . GLU A 1 193 ? 24.620 1.502 -38.827 1.00 96.00 193 GLU A CA 1
ATOM 1543 C C . GLU A 1 193 ? 24.032 2.263 -37.630 1.00 96.00 193 GLU A C 1
ATOM 1545 O O . GLU A 1 193 ? 23.397 1.654 -36.767 1.00 96.00 193 GLU A O 1
ATOM 1550 N N . TYR A 1 194 ? 24.272 3.574 -37.538 1.00 96.06 194 TYR A N 1
ATOM 1551 C CA . TYR A 1 194 ? 23.730 4.391 -36.455 1.00 96.06 194 TYR A CA 1
ATOM 1552 C C . TYR A 1 194 ? 22.240 4.656 -36.645 1.00 96.06 194 TYR A C 1
ATOM 1554 O O . TYR A 1 194 ? 21.503 4.592 -35.665 1.00 96.06 194 TYR A O 1
ATOM 1562 N N . ASP A 1 195 ? 21.783 4.840 -37.882 1.00 96.62 195 ASP A N 1
ATOM 1563 C CA . ASP A 1 195 ? 20.357 4.962 -38.186 1.00 96.62 195 ASP A CA 1
ATOM 1564 C C . ASP A 1 195 ? 19.593 3.675 -37.825 1.00 96.62 195 ASP A C 1
ATOM 1566 O O . ASP A 1 195 ? 18.610 3.705 -37.081 1.00 96.62 195 ASP A O 1
ATOM 1570 N N . LEU A 1 196 ? 20.127 2.507 -38.207 1.00 97.06 196 LEU A N 1
ATOM 1571 C CA . LEU A 1 196 ? 19.546 1.209 -37.844 1.00 97.06 196 LEU A CA 1
ATOM 1572 C C . LEU A 1 196 ? 19.463 1.005 -36.323 1.00 97.06 196 LEU A C 1
ATOM 1574 O O . LEU A 1 196 ? 18.464 0.479 -35.819 1.00 97.06 196 LEU A O 1
ATOM 1578 N N . LYS A 1 197 ? 20.495 1.420 -35.575 1.00 96.88 197 LYS A N 1
ATOM 1579 C CA . LYS A 1 197 ? 20.509 1.349 -34.104 1.00 96.88 197 LYS A CA 1
ATOM 1580 C C . LYS A 1 197 ? 19.502 2.308 -33.478 1.00 96.88 197 LYS A C 1
ATOM 1582 O O . LYS A 1 197 ? 18.823 1.909 -32.529 1.00 96.88 197 LYS A O 1
ATOM 1587 N N . ALA A 1 198 ? 19.370 3.523 -34.009 1.00 97.50 198 ALA A N 1
ATOM 1588 C CA . ALA A 1 198 ? 18.380 4.491 -33.554 1.00 97.50 198 ALA A CA 1
ATOM 1589 C C . ALA A 1 198 ? 16.957 3.951 -33.759 1.00 97.50 198 ALA A C 1
ATOM 1591 O O . ALA A 1 198 ? 16.215 3.772 -32.793 1.00 97.50 198 ALA A O 1
ATOM 1592 N N . ALA A 1 199 ? 16.622 3.556 -34.990 1.00 97.69 199 ALA A N 1
ATOM 1593 C CA . ALA A 1 199 ? 15.305 3.031 -35.338 1.00 97.69 199 ALA A CA 1
ATOM 1594 C C . ALA A 1 199 ? 14.938 1.768 -34.539 1.00 97.69 199 ALA A C 1
ATOM 1596 O O . ALA A 1 199 ? 13.802 1.625 -34.083 1.00 97.69 199 ALA A O 1
ATOM 1597 N N . SER A 1 200 ? 15.893 0.853 -34.336 1.00 97.69 200 SER A N 1
ATOM 1598 C CA . SER A 1 200 ? 15.664 -0.352 -33.529 1.00 97.69 200 SER A CA 1
ATOM 1599 C C . SER A 1 200 ? 15.413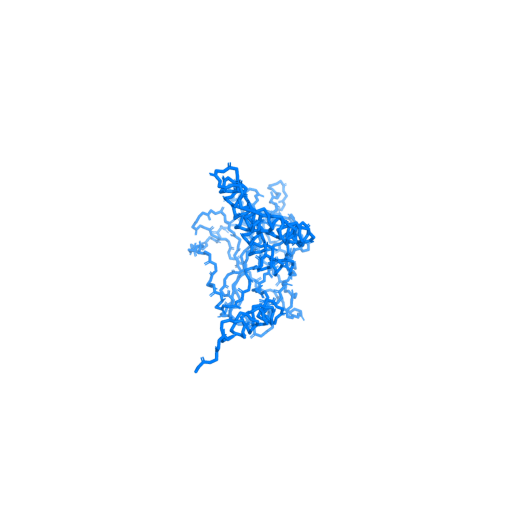 -0.009 -32.059 1.00 97.69 200 SER A C 1
ATOM 1601 O O . SER A 1 200 ? 14.494 -0.561 -31.455 1.00 97.69 200 SER A O 1
ATOM 1603 N N . SER A 1 201 ? 16.174 0.932 -31.493 1.00 97.56 201 SER A N 1
ATOM 1604 C CA . SER A 1 201 ? 15.998 1.371 -30.102 1.00 97.56 201 SER A CA 1
ATOM 1605 C C . SER A 1 201 ? 14.636 2.038 -29.895 1.00 97.56 201 SER A C 1
ATOM 1607 O O . SER A 1 201 ? 13.928 1.680 -28.957 1.00 97.56 201 SER A O 1
ATOM 1609 N N . ALA A 1 202 ? 14.218 2.923 -30.809 1.00 97.94 202 ALA A N 1
ATOM 1610 C CA . ALA A 1 202 ? 12.905 3.569 -30.765 1.00 97.94 202 ALA A CA 1
ATOM 1611 C C . ALA A 1 202 ? 11.748 2.561 -30.836 1.00 97.94 202 ALA A C 1
ATOM 1613 O O . ALA A 1 202 ? 10.808 2.644 -30.049 1.00 97.94 202 ALA A O 1
ATOM 1614 N N . LYS A 1 203 ? 11.824 1.570 -31.736 1.00 97.69 203 LYS A N 1
ATOM 1615 C CA . LYS A 1 203 ? 10.790 0.528 -31.861 1.00 97.69 203 LYS A CA 1
ATOM 1616 C C . LYS A 1 203 ? 10.602 -0.249 -30.560 1.00 97.69 203 LYS A C 1
ATOM 1618 O O . LYS A 1 203 ? 9.472 -0.428 -30.120 1.00 97.69 203 LYS A O 1
ATOM 1623 N N . ILE A 1 204 ? 11.695 -0.678 -29.926 1.00 97.44 204 ILE A N 1
ATOM 1624 C CA . ILE A 1 204 ? 11.614 -1.399 -28.649 1.00 97.44 204 ILE A CA 1
ATOM 1625 C C . ILE A 1 204 ? 11.155 -0.462 -27.520 1.00 97.44 204 ILE A C 1
ATOM 1627 O O . ILE A 1 204 ? 10.339 -0.867 -26.696 1.00 97.44 204 ILE A O 1
ATOM 1631 N N . ALA A 1 205 ? 11.590 0.803 -27.511 1.00 97.50 205 ALA A N 1
ATOM 1632 C CA . ALA A 1 205 ? 11.116 1.798 -26.548 1.00 97.50 205 ALA A CA 1
ATOM 1633 C C . ALA A 1 205 ? 9.591 1.987 -26.607 1.00 97.50 205 ALA A C 1
ATOM 1635 O O . ALA A 1 205 ? 8.952 2.075 -25.562 1.00 97.50 205 ALA A O 1
ATOM 1636 N N . LEU A 1 206 ? 8.992 1.996 -27.804 1.00 97.12 206 LEU A N 1
ATOM 1637 C CA . LEU A 1 206 ? 7.538 2.099 -27.978 1.00 97.12 206 LEU A CA 1
ATOM 1638 C C . LEU A 1 206 ? 6.783 0.877 -27.436 1.00 97.12 206 LEU A C 1
ATOM 1640 O O . LEU A 1 206 ? 5.687 1.032 -26.896 1.00 97.12 206 LEU A O 1
ATOM 1644 N N . ILE A 1 207 ? 7.372 -0.321 -27.517 1.00 96.81 207 ILE A N 1
ATOM 1645 C CA . ILE A 1 207 ? 6.805 -1.521 -26.882 1.00 96.81 207 ILE A CA 1
ATOM 1646 C C . ILE A 1 207 ? 6.776 -1.335 -25.360 1.00 96.81 207 ILE A C 1
ATOM 1648 O O . ILE A 1 207 ? 5.722 -1.500 -24.749 1.00 96.81 207 ILE A O 1
ATOM 1652 N N . PHE A 1 208 ? 7.893 -0.925 -24.749 1.00 95.75 208 PHE A N 1
ATOM 1653 C CA . PHE A 1 208 ? 7.948 -0.663 -23.305 1.00 95.75 208 PHE A CA 1
ATOM 1654 C C . PHE A 1 208 ? 7.053 0.502 -22.871 1.00 95.75 208 PHE A C 1
ATOM 1656 O O . PHE A 1 208 ? 6.464 0.435 -21.799 1.00 95.75 208 PHE A O 1
ATOM 1663 N N . CYS A 1 209 ? 6.894 1.532 -23.706 1.00 95.31 209 CYS A N 1
ATOM 1664 C CA . CYS A 1 209 ? 5.939 2.616 -23.471 1.00 95.31 209 CYS A CA 1
ATOM 1665 C C . CYS A 1 209 ? 4.504 2.081 -23.413 1.00 95.31 209 CYS A C 1
ATOM 1667 O O . CYS A 1 209 ? 3.776 2.361 -22.467 1.00 95.31 209 CYS A O 1
ATOM 1669 N N . SER A 1 210 ? 4.123 1.257 -24.392 1.00 96.06 210 SER A N 1
ATOM 1670 C CA . SER A 1 210 ? 2.783 0.668 -24.461 1.00 96.06 210 SER A CA 1
ATOM 1671 C C . SER A 1 210 ? 2.504 -0.220 -23.248 1.00 96.06 210 SER A C 1
ATOM 1673 O O . SER A 1 210 ? 1.451 -0.104 -22.631 1.00 96.06 210 SER A O 1
ATOM 1675 N N . LEU A 1 211 ? 3.467 -1.064 -22.863 1.00 93.31 211 LEU A N 1
ATOM 1676 C CA . LEU A 1 211 ? 3.355 -1.889 -21.659 1.00 93.31 211 LEU A CA 1
ATOM 1677 C C . LEU A 1 211 ? 3.289 -1.035 -20.385 1.00 93.31 211 LEU A C 1
ATOM 1679 O O . LEU A 1 211 ? 2.467 -1.315 -19.521 1.00 93.31 211 LEU A O 1
ATOM 1683 N N . GLY A 1 212 ? 4.087 0.033 -20.296 1.00 92.56 212 GLY A N 1
ATOM 1684 C CA . GLY A 1 212 ? 4.046 0.981 -19.185 1.00 92.56 212 GLY A CA 1
ATOM 1685 C C . GLY A 1 212 ? 2.678 1.647 -19.030 1.00 92.56 212 GLY A C 1
ATOM 1686 O O . GLY A 1 212 ? 2.181 1.744 -17.915 1.00 92.56 212 GLY A O 1
ATOM 1687 N N . LEU A 1 213 ? 2.030 2.040 -20.129 1.00 93.00 213 LEU A N 1
ATOM 1688 C CA . LEU A 1 213 ? 0.673 2.601 -20.100 1.00 93.00 213 LEU A CA 1
ATOM 1689 C C . LEU A 1 213 ? -0.392 1.582 -19.677 1.00 93.00 213 LEU A C 1
ATOM 1691 O O . LEU A 1 213 ? -1.374 1.963 -19.058 1.00 93.00 213 LEU A O 1
ATOM 1695 N N . ILE A 1 214 ? -0.215 0.300 -20.010 1.00 92.06 214 ILE A N 1
ATOM 1696 C CA . ILE A 1 214 ? -1.159 -0.760 -19.621 1.00 92.06 214 ILE A CA 1
ATOM 1697 C C . ILE A 1 214 ? -1.047 -1.083 -18.125 1.00 92.06 214 ILE A C 1
ATOM 1699 O O . ILE A 1 214 ? -2.044 -1.428 -17.498 1.00 92.06 214 ILE A O 1
ATOM 1703 N N . THR A 1 215 ? 0.158 -1.016 -17.551 1.00 89.31 215 THR A N 1
ATOM 1704 C CA . THR A 1 215 ? 0.393 -1.420 -16.156 1.00 89.31 215 THR A CA 1
ATOM 1705 C C . THR A 1 215 ? 0.300 -0.290 -15.131 1.00 89.31 215 THR A C 1
ATOM 1707 O O . THR A 1 215 ? 0.478 -0.575 -13.948 1.00 89.31 215 THR A O 1
ATOM 1710 N N . GLY A 1 216 ? 0.117 0.964 -15.558 1.00 84.00 216 GLY A N 1
ATOM 1711 C CA . GLY A 1 216 ? -0.002 2.138 -14.679 1.00 84.00 216 GLY A CA 1
ATOM 1712 C C . GLY A 1 216 ? -1.438 2.567 -14.489 1.00 84.00 216 GLY A C 1
ATOM 1713 O O . GLY A 1 216 ? -1.845 2.713 -13.317 1.00 84.00 216 GLY A O 1
#

Foldseek 3Di:
DDPCVVVVVVVVVVVVLVCLLPVFAAAKAWQAKPDQEDEAFKDKIKTFIDQQQCVVFVVFKWKWKDQDQWKTFTKAWDADPGGGMTMIMTHHALPGPDQFIKMWIAGPQRFIHTDGRRYGYDSVDDDGDPDGDIDTDNDDDGDDDPSHHYADNPQGSLVSLVSVLVVLLVLLVVLQVLLVVLVVVCVVPVDVVSVVSNVVSNVVSVVSVVVNVVSD